Protein AF-A0AB38AVP4-F1 (afdb_monomer)

Solvent-accessible surface area (backbone atoms only — not comparable to full-atom values): 17051 Å² total; per-residue (Å²): 131,56,51,37,47,27,57,68,60,94,60,76,45,65,54,76,93,34,74,50,74,53,66,28,51,64,68,76,60,52,18,26,36,37,38,32,29,62,74,48,63,79,32,74,30,16,29,32,34,33,32,42,23,63,74,56,94,63,42,40,17,42,35,41,30,20,37,23,42,93,85,62,29,29,40,32,38,32,34,33,33,90,47,79,83,32,93,44,23,30,42,32,36,30,38,36,44,96,51,38,62,44,82,73,48,66,54,90,61,74,41,70,75,50,87,49,68,24,40,39,35,45,34,36,47,36,30,36,35,41,34,39,41,42,23,89,97,45,76,48,78,48,72,52,76,41,46,52,50,46,17,38,26,27,30,35,40,32,33,24,50,43,41,18,40,41,35,33,72,60,45,71,46,79,54,86,75,79,75,51,63,84,88,64,44,57,81,80,68,91,47,81,19,54,29,24,58,45,69,53,86,90,46,50,69,62,49,51,52,50,52,50,56,42,43,76,71,74,45,47,68,41,45,63,92,80,74,61,55,96,89,57,58,65,71,58,52,50,53,50,46,56,71,28,15,48,25,33,36,40,48,32,40,84,79,43,48,64,61,66,49,33,57,82,45,18,44,54,52,15,31,35,63,35,33,76,34,64,42,46,80,36,43,31,26,46,59,88,46,58,77,85,35,49,35,77,93,50,63,90,51,79,64,47,42,68,65,41,60,67,64,40,51,54,48,52,55,49,66,74,74,107

Radius of gyration: 22.23 Å; Cα contacts (8 Å, |Δi|>4): 760; chains: 1; bounding box: 53×40×62 Å

Structure (mmCIF, N/CA/C/O backbone):
data_AF-A0AB38AVP4-F1
#
_entry.id   AF-A0AB38AVP4-F1
#
loop_
_atom_site.group_PDB
_atom_site.id
_atom_site.type_symbol
_atom_site.label_atom_id
_atom_site.label_alt_id
_atom_site.label_comp_id
_atom_site.label_asym_id
_atom_site.label_entity_id
_atom_site.label_seq_id
_atom_site.pdbx_PDB_ins_code
_atom_site.Cartn_x
_atom_site.Cartn_y
_atom_site.Cartn_z
_atom_site.occupancy
_atom_site.B_iso_or_equiv
_atom_site.auth_seq_id
_atom_site.auth_comp_id
_atom_site.auth_asym_id
_atom_site.auth_atom_id
_atom_site.pdbx_PDB_model_num
ATOM 1 N N . MET A 1 1 ? 0.970 -14.925 -23.556 1.00 44.78 1 MET A N 1
ATOM 2 C CA . MET A 1 1 ? 1.894 -14.040 -22.819 1.00 44.78 1 MET A CA 1
ATOM 3 C C . MET A 1 1 ? 1.632 -12.639 -23.304 1.00 44.78 1 MET A C 1
ATOM 5 O O . MET A 1 1 ? 1.588 -12.444 -24.513 1.00 44.78 1 MET A O 1
ATOM 9 N N . SER A 1 2 ? 1.388 -11.713 -22.393 1.00 57.06 2 SER A N 1
ATOM 10 C CA . SER A 1 2 ? 1.069 -10.342 -22.756 1.00 57.06 2 SER A CA 1
ATOM 11 C C . SER A 1 2 ? 2.352 -9.515 -22.765 1.00 57.06 2 SER A C 1
ATOM 13 O O . SER A 1 2 ? 3.119 -9.574 -21.804 1.00 57.06 2 SER A O 1
ATOM 15 N N . ASN A 1 3 ? 2.610 -8.796 -23.857 1.00 61.03 3 ASN A N 1
ATOM 16 C CA . ASN A 1 3 ? 3.818 -7.991 -24.021 1.00 61.03 3 ASN A CA 1
ATOM 17 C C . ASN A 1 3 ? 3.460 -6.506 -23.990 1.00 61.03 3 ASN A C 1
ATOM 19 O O . ASN A 1 3 ? 2.472 -6.098 -24.595 1.00 61.03 3 ASN A O 1
ATOM 23 N N . TRP A 1 4 ? 4.292 -5.711 -23.326 1.00 64.50 4 TRP A N 1
ATOM 24 C CA . TRP A 1 4 ? 4.213 -4.254 -23.360 1.00 64.50 4 TRP A CA 1
ATOM 25 C C . TRP A 1 4 ? 5.242 -3.709 -24.345 1.00 64.50 4 TRP A C 1
ATOM 27 O O . TRP A 1 4 ? 6.396 -4.154 -24.365 1.00 64.50 4 TRP A O 1
ATOM 37 N N . HIS A 1 5 ? 4.839 -2.712 -25.131 1.00 62.53 5 HIS A N 1
ATOM 38 C CA . HIS A 1 5 ? 5.694 -2.115 -26.151 1.00 62.53 5 HIS A CA 1
ATOM 39 C C . HIS A 1 5 ? 5.582 -0.598 -26.160 1.00 62.53 5 HIS A C 1
ATOM 41 O O . HIS A 1 5 ? 4.480 -0.057 -26.262 1.00 62.53 5 HIS A O 1
ATOM 47 N N . VAL A 1 6 ? 6.739 0.067 -26.115 1.00 62.69 6 VAL A N 1
ATOM 48 C CA . VAL A 1 6 ? 6.878 1.513 -26.291 1.00 62.69 6 VAL A CA 1
ATOM 49 C C . VAL A 1 6 ? 8.162 1.816 -27.053 1.00 62.69 6 VAL A C 1
ATOM 51 O O . VAL A 1 6 ? 9.257 1.558 -26.554 1.00 62.69 6 VAL A O 1
ATOM 54 N N . SER A 1 7 ? 8.040 2.372 -28.257 1.00 55.97 7 SER A N 1
ATOM 55 C CA . SER A 1 7 ? 9.153 3.056 -28.927 1.00 55.97 7 SER A CA 1
ATOM 56 C C . SER A 1 7 ? 9.345 4.440 -28.295 1.00 55.97 7 SER A C 1
ATOM 58 O O . SER A 1 7 ? 8.513 4.866 -27.503 1.00 55.97 7 SER A O 1
ATOM 60 N N . ASN A 1 8 ? 10.428 5.159 -28.599 1.00 56.00 8 ASN A N 1
ATOM 61 C CA . ASN A 1 8 ? 10.780 6.468 -28.008 1.00 56.00 8 ASN A CA 1
ATOM 62 C C . ASN A 1 8 ? 9.687 7.573 -28.127 1.00 56.00 8 ASN A C 1
ATOM 64 O O . ASN A 1 8 ? 9.923 8.721 -27.756 1.00 56.00 8 ASN A O 1
ATOM 68 N N . SER A 1 9 ? 8.500 7.253 -28.650 1.00 52.50 9 SER A N 1
ATOM 69 C CA . SER A 1 9 ? 7.267 8.016 -28.508 1.00 52.50 9 SER A CA 1
ATOM 70 C C . SER A 1 9 ? 6.737 8.018 -27.066 1.00 52.50 9 SER A C 1
ATOM 72 O O . SER A 1 9 ? 6.986 7.135 -26.239 1.00 52.50 9 SER A O 1
ATOM 74 N N . SER A 1 10 ? 5.947 9.039 -26.758 1.00 57.72 10 SER A N 1
ATOM 75 C CA . SER A 1 10 ? 5.138 9.145 -25.538 1.00 57.72 10 SER A CA 1
ATOM 76 C C . SER A 1 10 ? 4.017 8.099 -25.449 1.00 57.72 10 SER A C 1
ATOM 78 O O . SER A 1 10 ? 3.381 7.980 -24.406 1.00 57.72 10 SER A O 1
ATOM 80 N N . GLU A 1 11 ? 3.755 7.359 -26.528 1.00 69.69 11 GLU A N 1
ATOM 81 C CA . GLU A 1 11 ? 2.610 6.457 -26.649 1.00 69.69 11 GLU A CA 1
ATOM 82 C C . GLU A 1 11 ? 2.909 5.053 -26.115 1.00 69.69 11 GLU A C 1
ATOM 84 O O . GLU A 1 11 ? 3.861 4.391 -26.536 1.00 69.69 11 GLU A O 1
ATOM 89 N N . TRP A 1 12 ? 2.065 4.604 -25.186 1.00 79.38 12 TRP A N 1
ATOM 90 C CA . TRP A 1 12 ? 2.132 3.279 -24.585 1.00 79.38 12 TRP A CA 1
ATOM 91 C C . TRP A 1 12 ? 1.201 2.296 -25.289 1.00 79.38 12 TRP A C 1
ATOM 93 O O . TRP A 1 12 ? 0.026 2.599 -25.477 1.00 79.38 12 TRP A O 1
ATOM 103 N N . THR A 1 13 ? 1.694 1.096 -25.608 1.00 74.25 13 THR A N 1
ATOM 104 C CA . THR A 1 13 ? 0.831 -0.009 -26.055 1.00 74.25 13 THR A CA 1
ATOM 105 C C . THR A 1 13 ? 0.520 -0.917 -24.862 1.00 74.25 13 THR A C 1
ATOM 107 O O . THR A 1 13 ? 1.457 -1.517 -24.319 1.00 74.25 13 THR A O 1
ATOM 110 N N . PRO A 1 14 ? -0.749 -1.011 -24.421 1.00 63.09 14 PRO A N 1
ATOM 111 C CA . PRO A 1 14 ? -1.107 -1.763 -23.228 1.00 63.09 14 PRO A CA 1
ATOM 112 C C . PRO A 1 14 ? -1.110 -3.271 -23.432 1.00 63.09 14 PRO A C 1
ATOM 114 O O . PRO A 1 14 ? -1.323 -3.788 -24.527 1.00 63.09 14 PRO A O 1
ATOM 117 N N . VAL A 1 15 ? -0.995 -3.960 -22.303 1.00 61.16 15 VAL A N 1
ATOM 118 C CA . VAL A 1 15 ? -1.543 -5.299 -22.110 1.00 61.16 15 VAL A CA 1
ATOM 119 C C . VAL A 1 15 ? -2.961 -5.139 -21.554 1.00 61.16 15 VAL A C 1
ATOM 121 O O . VAL A 1 15 ? -3.116 -4.566 -20.485 1.00 61.16 15 VAL A O 1
ATOM 124 N N . GLY A 1 16 ? -3.981 -5.631 -22.265 1.00 61.59 16 GLY A N 1
ATOM 125 C CA . GLY A 1 16 ? -5.383 -5.593 -21.817 1.00 61.59 16 GLY A CA 1
ATOM 126 C C . GLY A 1 16 ? -6.197 -4.394 -22.324 1.00 61.59 16 GLY A C 1
ATOM 127 O O . GLY A 1 16 ? -5.735 -3.609 -23.149 1.00 61.59 16 GLY A O 1
ATOM 128 N N . ASP A 1 17 ? -7.432 -4.270 -21.827 1.00 62.34 17 ASP A N 1
ATOM 129 C CA . ASP A 1 17 ? -8.449 -3.358 -22.382 1.00 62.34 17 ASP A CA 1
ATOM 130 C C . ASP A 1 17 ? -8.492 -1.978 -21.698 1.00 62.34 17 ASP A C 1
ATOM 132 O O . ASP A 1 17 ? -9.249 -1.098 -22.117 1.00 62.34 17 ASP A O 1
ATOM 136 N N . ARG A 1 18 ? -7.739 -1.773 -20.604 1.00 70.88 18 ARG A N 1
ATOM 137 C CA . ARG A 1 18 ? -7.792 -0.541 -19.796 1.00 70.88 18 ARG A CA 1
ATOM 138 C C . ARG A 1 18 ? -6.404 -0.056 -19.403 1.00 70.88 18 ARG A C 1
ATOM 140 O O . ARG A 1 18 ? -5.798 -0.580 -18.475 1.00 70.88 18 ARG A O 1
ATOM 147 N N . LEU A 1 19 ? -5.958 1.009 -20.061 1.00 79.25 19 LEU A N 1
ATOM 148 C CA . LEU A 1 19 ? -4.674 1.644 -19.805 1.00 79.25 19 LEU A CA 1
ATOM 149 C C . LEU A 1 19 ? -4.845 3.023 -19.178 1.00 79.25 19 LEU A C 1
ATOM 151 O O . LEU A 1 19 ? -5.595 3.848 -19.697 1.00 79.25 19 LEU A O 1
ATOM 155 N N . LEU A 1 20 ? -4.083 3.299 -18.122 1.00 77.25 20 LEU A N 1
ATOM 156 C CA . LEU A 1 20 ? -3.811 4.665 -17.687 1.00 77.25 20 LEU A CA 1
ATOM 157 C C . LEU A 1 20 ? -2.353 5.010 -17.968 1.00 77.25 20 LEU A C 1
ATOM 159 O O . LEU A 1 20 ? -1.466 4.297 -17.510 1.00 77.25 20 LEU A O 1
ATOM 163 N N . THR A 1 21 ? -2.114 6.127 -18.652 1.00 81.75 21 THR A N 1
ATOM 164 C CA . THR A 1 21 ? -0.776 6.685 -18.884 1.00 81.75 21 THR A CA 1
ATOM 165 C C . THR A 1 21 ? -0.618 8.024 -18.180 1.00 81.75 21 THR A C 1
ATOM 167 O O . THR A 1 21 ? -1.561 8.814 -18.144 1.00 81.75 21 THR A O 1
ATOM 170 N N . GLY A 1 22 ? 0.580 8.322 -17.687 1.00 76.19 22 GLY A N 1
ATOM 171 C CA . GLY A 1 22 ? 0.883 9.620 -17.092 1.00 76.19 22 GLY A CA 1
ATOM 172 C C . GLY A 1 22 ? 2.356 9.998 -17.185 1.00 76.19 22 GLY A C 1
ATOM 173 O O . GLY A 1 22 ? 3.201 9.198 -17.594 1.00 76.19 22 GLY A O 1
ATOM 174 N N . HIS A 1 23 ? 2.652 11.238 -16.792 1.00 79.81 23 HIS A N 1
ATOM 175 C CA . HIS A 1 23 ? 3.993 11.824 -16.781 1.00 79.81 23 HIS A CA 1
ATOM 176 C C . HIS A 1 23 ? 4.283 12.470 -15.420 1.00 79.81 23 HIS A C 1
ATOM 178 O O . HIS A 1 23 ? 3.364 12.947 -14.754 1.00 79.81 23 HIS A O 1
ATOM 184 N N . GLY A 1 24 ? 5.550 12.500 -15.005 1.00 69.75 24 GLY A N 1
ATOM 185 C CA . GLY A 1 24 ? 5.972 13.154 -13.765 1.00 69.75 24 GLY A CA 1
ATOM 186 C C . GLY A 1 24 ? 7.489 13.207 -13.594 1.00 69.75 24 GLY A C 1
ATOM 187 O O . GLY A 1 24 ? 8.216 12.480 -14.260 1.00 69.75 24 GLY A O 1
ATOM 188 N N . GLY A 1 25 ? 7.986 14.066 -12.701 1.00 59.75 25 GLY A N 1
ATOM 189 C CA . GLY A 1 25 ? 9.421 14.138 -12.378 1.00 59.75 25 GLY A CA 1
ATOM 190 C C . GLY A 1 25 ? 10.323 14.647 -13.514 1.00 59.75 25 GLY A C 1
ATOM 191 O O . GLY A 1 25 ? 11.260 13.959 -13.905 1.00 59.75 25 GLY A O 1
ATOM 192 N N . GLY A 1 26 ? 10.049 15.842 -14.049 1.00 61.66 26 GLY A N 1
ATOM 193 C CA . GLY A 1 26 ? 10.874 16.505 -15.071 1.00 61.66 26 GLY A CA 1
ATOM 194 C C . GLY A 1 26 ? 10.041 17.218 -16.141 1.00 61.66 26 GLY A C 1
ATOM 195 O O . GLY A 1 26 ? 8.814 17.195 -16.088 1.00 61.66 26 GLY A O 1
ATOM 196 N N . MET A 1 27 ? 10.701 17.842 -17.124 1.00 56.09 27 MET A N 1
ATOM 197 C CA . MET A 1 27 ? 10.054 18.506 -18.268 1.00 56.09 27 MET A CA 1
ATOM 198 C C . MET A 1 27 ? 10.442 17.829 -19.589 1.00 56.09 27 MET A C 1
ATOM 200 O O . MET A 1 27 ? 11.607 17.491 -19.813 1.00 56.09 27 MET A O 1
ATOM 204 N N . GLY A 1 28 ? 9.466 17.669 -20.487 1.00 61.44 28 GLY A N 1
ATOM 205 C CA . GLY A 1 28 ? 9.679 17.132 -21.833 1.00 61.44 28 GLY A CA 1
ATOM 206 C C . GLY A 1 28 ? 10.235 15.695 -21.832 1.00 61.44 28 GLY A C 1
ATOM 207 O O . GLY A 1 28 ? 9.750 14.866 -21.063 1.00 61.44 28 GLY A O 1
ATOM 208 N N . PRO A 1 29 ? 11.245 15.368 -22.662 1.00 53.88 29 PRO A N 1
ATOM 209 C CA . PRO A 1 29 ? 11.766 14.001 -22.806 1.00 53.88 29 PRO A CA 1
ATOM 210 C C . PRO A 1 29 ? 12.495 13.480 -21.557 1.00 53.88 29 PRO A C 1
ATOM 212 O O . PRO A 1 29 ? 12.788 12.290 -21.466 1.00 53.88 29 PRO A O 1
ATOM 215 N N . TYR A 1 30 ? 12.783 14.355 -20.592 1.00 62.06 30 TYR A N 1
ATOM 216 C CA . TYR A 1 30 ? 13.432 14.001 -19.332 1.00 62.06 30 TYR A CA 1
ATOM 217 C C . TYR A 1 30 ? 12.436 13.675 -18.216 1.00 62.06 30 TYR A C 1
ATOM 219 O O . TYR A 1 30 ? 12.858 13.227 -17.154 1.00 62.06 30 TYR A O 1
ATOM 227 N N . ALA A 1 31 ? 11.134 13.880 -18.441 1.00 72.00 31 ALA A N 1
ATOM 228 C CA . ALA A 1 31 ? 10.111 13.452 -17.500 1.00 72.00 31 ALA A CA 1
ATOM 229 C C . ALA A 1 31 ? 10.035 11.921 -17.456 1.00 72.00 31 ALA A C 1
ATOM 231 O O . ALA A 1 31 ? 10.140 11.241 -18.483 1.00 72.00 31 ALA A O 1
ATOM 232 N N . ALA A 1 32 ? 9.799 11.370 -16.270 1.00 84.25 32 ALA A N 1
ATOM 233 C CA . ALA A 1 32 ? 9.358 9.995 -16.167 1.00 84.25 32 ALA A CA 1
ATOM 234 C C . ALA A 1 32 ? 7.955 9.864 -16.771 1.00 84.25 32 ALA A C 1
ATOM 236 O O . ALA A 1 32 ? 7.128 10.777 -16.705 1.00 84.25 32 ALA A O 1
ATOM 237 N N . SER A 1 33 ? 7.674 8.708 -17.354 1.00 86.88 33 SER A N 1
ATOM 238 C CA . SER A 1 33 ? 6.325 8.356 -17.785 1.00 86.88 33 SER A CA 1
ATOM 239 C C . SER A 1 33 ? 6.005 6.949 -17.341 1.00 86.88 33 SER A C 1
ATOM 241 O O . SER A 1 33 ? 6.901 6.112 -17.233 1.00 86.88 33 SER A O 1
ATOM 243 N N . TYR A 1 34 ? 4.736 6.696 -17.077 1.00 87.62 34 TYR A N 1
ATOM 244 C CA . TYR A 1 34 ? 4.271 5.396 -16.635 1.00 87.62 34 TYR A CA 1
ATOM 245 C C . TYR A 1 34 ? 3.019 4.992 -17.388 1.00 87.62 34 TYR A C 1
ATOM 247 O O . TYR A 1 34 ? 2.278 5.838 -17.896 1.00 87.62 34 TYR A O 1
ATOM 255 N N . ALA A 1 35 ? 2.775 3.691 -17.400 1.00 87.81 35 ALA A N 1
ATOM 256 C CA . ALA A 1 35 ? 1.516 3.130 -17.828 1.00 87.81 35 ALA A CA 1
ATOM 257 C C . ALA A 1 35 ? 1.123 1.972 -16.922 1.00 87.81 35 ALA A C 1
ATOM 259 O O . ALA A 1 35 ? 1.976 1.175 -16.544 1.00 87.81 35 ALA A O 1
ATOM 260 N N . VAL A 1 36 ? -0.156 1.905 -16.564 1.00 87.06 36 VAL A N 1
ATOM 261 C CA . VAL A 1 36 ? -0.711 0.931 -15.619 1.00 87.06 36 VAL A CA 1
ATOM 262 C C . VAL A 1 36 ? -1.914 0.248 -16.250 1.00 87.06 36 VAL A C 1
ATOM 264 O O . VAL A 1 36 ? -2.803 0.926 -16.772 1.00 87.06 36 VAL A O 1
ATOM 267 N N . ASP A 1 37 ? -1.940 -1.083 -16.188 1.00 84.44 37 ASP A N 1
ATOM 268 C CA . ASP A 1 37 ? -3.114 -1.872 -16.555 1.00 84.44 37 ASP A CA 1
ATOM 269 C C . ASP A 1 37 ? -4.125 -1.851 -15.398 1.00 84.44 37 ASP A C 1
ATOM 271 O O . ASP A 1 37 ? -3.814 -2.190 -14.253 1.00 84.44 37 ASP A O 1
ATOM 275 N N . LEU A 1 38 ? -5.343 -1.400 -15.701 1.00 77.06 38 LEU A N 1
ATOM 276 C CA . LEU A 1 38 ? -6.451 -1.291 -14.751 1.00 77.06 38 LEU A CA 1
ATOM 277 C C . LEU A 1 38 ? -7.453 -2.451 -14.858 1.00 77.06 38 LEU A C 1
ATOM 279 O O . LEU A 1 38 ? -8.482 -2.428 -14.181 1.00 77.06 38 LEU A O 1
ATOM 283 N N . ALA A 1 39 ? -7.218 -3.431 -15.733 1.00 70.00 39 ALA A N 1
ATOM 284 C CA . ALA A 1 39 ? -8.097 -4.586 -15.886 1.00 70.00 39 ALA A CA 1
ATOM 285 C C . ALA A 1 39 ? -7.970 -5.571 -14.713 1.00 70.00 39 ALA A C 1
ATOM 287 O O . ALA A 1 39 ? -8.945 -6.236 -14.348 1.00 70.00 39 ALA A O 1
ATOM 288 N N . ALA A 1 40 ? -6.784 -5.667 -14.110 1.00 70.44 40 ALA A N 1
ATOM 289 C CA . ALA A 1 40 ? -6.537 -6.573 -13.002 1.00 70.44 40 ALA A CA 1
ATOM 290 C C . ALA A 1 40 ? -7.130 -6.044 -11.679 1.00 70.44 40 ALA A C 1
ATOM 292 O O . ALA A 1 40 ? -7.252 -4.846 -11.429 1.00 70.44 40 ALA A O 1
ATOM 293 N N . ARG A 1 41 ? -7.600 -6.975 -10.839 1.00 68.88 41 ARG A N 1
ATOM 294 C CA . ARG A 1 41 ? -8.257 -6.646 -9.565 1.00 68.88 41 ARG A CA 1
ATOM 295 C C . ARG A 1 41 ? -7.211 -6.283 -8.513 1.00 68.88 41 ARG A C 1
ATOM 297 O O . ARG A 1 41 ? -6.180 -6.949 -8.465 1.00 68.88 41 ARG A O 1
ATOM 304 N N . PRO A 1 42 ? -7.489 -5.324 -7.611 1.00 68.94 42 PRO A N 1
ATOM 305 C CA . PRO A 1 42 ? -6.556 -4.967 -6.553 1.00 68.94 42 PRO A CA 1
ATOM 306 C C . PRO A 1 42 ? -6.195 -6.183 -5.696 1.00 68.94 42 PRO A C 1
ATOM 308 O O . PRO A 1 42 ? -7.058 -6.952 -5.265 1.00 68.94 42 PRO A O 1
ATOM 311 N N . MET A 1 43 ? -4.899 -6.324 -5.441 1.00 73.81 43 MET A N 1
ATOM 312 C CA . MET A 1 43 ? -4.298 -7.423 -4.698 1.00 73.81 43 MET A CA 1
ATOM 313 C C . MET A 1 43 ? -3.432 -6.831 -3.595 1.00 73.81 43 MET A C 1
ATOM 315 O O . MET A 1 43 ? -2.605 -5.980 -3.883 1.00 73.81 43 MET A O 1
ATOM 319 N N . LEU A 1 44 ? -3.650 -7.243 -2.347 1.00 64.00 44 LEU A N 1
ATOM 320 C CA . LEU A 1 44 ? -3.009 -6.628 -1.178 1.00 64.00 44 LEU A CA 1
ATOM 321 C C . LEU A 1 44 ? -1.557 -7.019 -0.979 1.00 64.00 44 LEU A C 1
ATOM 323 O O . LEU A 1 44 ? -0.769 -6.213 -0.525 1.00 64.00 44 LEU A O 1
ATOM 327 N N . ASN A 1 45 ? -1.251 -8.283 -1.232 1.00 76.06 45 ASN A N 1
ATOM 328 C CA . ASN A 1 45 ? 0.064 -8.863 -1.055 1.00 76.06 45 ASN A CA 1
ATOM 329 C C . ASN A 1 45 ? 0.346 -9.652 -2.314 1.00 76.06 45 ASN A C 1
ATOM 331 O O . ASN A 1 45 ? -0.460 -10.503 -2.712 1.00 76.06 45 ASN A O 1
ATOM 335 N N . GLY A 1 46 ? 1.469 -9.360 -2.936 1.00 83.94 46 GLY A N 1
ATOM 336 C CA . GLY A 1 46 ? 1.828 -10.004 -4.170 1.00 83.94 46 GLY A CA 1
ATOM 337 C C . GLY A 1 46 ? 3.025 -9.397 -4.833 1.00 83.94 46 GLY A C 1
ATOM 338 O O . GLY A 1 46 ? 3.592 -8.404 -4.380 1.00 83.94 46 GLY A O 1
ATOM 339 N N . SER A 1 47 ? 3.386 -10.030 -5.926 1.00 89.69 47 SER A N 1
ATOM 340 C CA . SER A 1 47 ? 4.477 -9.617 -6.770 1.00 89.69 47 SER A CA 1
ATOM 341 C C . SER A 1 47 ? 3.939 -9.252 -8.138 1.00 89.69 47 SER A C 1
ATOM 343 O O . SER A 1 47 ? 2.971 -9.829 -8.639 1.00 89.69 47 SER A O 1
ATOM 345 N N . VAL A 1 48 ? 4.580 -8.259 -8.733 1.00 92.12 48 VAL A N 1
ATOM 346 C CA . VAL A 1 48 ? 4.568 -8.061 -10.171 1.00 92.12 48 VAL A CA 1
ATOM 347 C C . VAL A 1 48 ? 5.977 -8.312 -10.675 1.00 92.12 48 VAL A C 1
ATOM 349 O O . VAL A 1 48 ? 6.951 -7.854 -10.074 1.00 92.12 48 VAL A O 1
ATOM 352 N N . SER A 1 49 ? 6.094 -9.047 -11.772 1.00 94.25 49 SER A N 1
ATOM 353 C CA . SER A 1 49 ? 7.372 -9.281 -12.425 1.00 94.25 49 SER A CA 1
ATOM 354 C C . SER A 1 49 ? 7.256 -9.167 -13.936 1.00 94.25 49 SER A C 1
ATOM 356 O O . SER A 1 49 ? 6.201 -9.401 -14.534 1.00 94.25 49 SER A O 1
ATOM 358 N N . ALA A 1 50 ? 8.355 -8.747 -14.553 1.00 95.31 50 ALA A N 1
ATOM 359 C CA . ALA A 1 50 ? 8.470 -8.652 -15.995 1.00 95.31 50 ALA A CA 1
ATOM 360 C C . ALA A 1 50 ? 9.932 -8.745 -16.424 1.00 95.31 50 ALA A C 1
ATOM 362 O O . ALA A 1 50 ? 10.839 -8.261 -15.746 1.00 95.31 50 ALA A O 1
ATOM 363 N N . ASP A 1 51 ? 10.144 -9.293 -17.611 1.00 95.94 51 ASP A N 1
ATOM 364 C CA . ASP 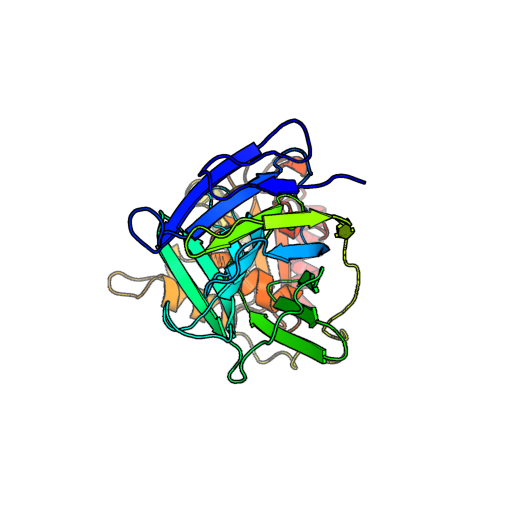A 1 51 ? 11.421 -9.205 -18.300 1.00 95.94 51 ASP A CA 1
ATOM 365 C C . ASP A 1 51 ? 11.442 -7.902 -19.099 1.00 95.94 51 ASP A C 1
ATOM 367 O O . ASP A 1 51 ? 10.697 -7.769 -20.071 1.00 95.94 51 ASP A O 1
ATOM 371 N N . ILE A 1 52 ? 12.299 -6.954 -18.720 1.00 94.88 52 ILE A N 1
ATOM 372 C CA . ILE A 1 52 ? 12.368 -5.608 -19.299 1.00 94.88 52 ILE A CA 1
ATOM 373 C C . ILE A 1 52 ? 13.654 -5.444 -20.112 1.00 94.88 52 ILE A C 1
ATOM 375 O O . ILE A 1 52 ? 14.757 -5.748 -19.651 1.00 94.88 52 ILE A O 1
ATOM 379 N N . ARG A 1 53 ? 13.516 -4.915 -21.328 1.00 92.75 53 ARG A N 1
ATOM 380 C CA . ARG A 1 53 ? 14.618 -4.533 -22.211 1.00 92.75 53 ARG A CA 1
ATOM 381 C C . ARG A 1 53 ? 14.503 -3.064 -22.601 1.00 92.75 53 ARG A C 1
ATOM 383 O O . ARG A 1 53 ? 13.488 -2.644 -23.154 1.00 92.75 53 ARG A O 1
ATOM 390 N N . LEU A 1 54 ? 15.582 -2.318 -22.380 1.00 89.56 54 LEU A N 1
ATOM 391 C CA . LEU A 1 54 ? 15.757 -0.964 -22.901 1.00 89.56 54 LEU A CA 1
ATOM 392 C C . LEU A 1 54 ? 16.217 -1.043 -24.363 1.00 89.56 54 LEU A C 1
ATOM 394 O O . LEU A 1 54 ? 17.132 -1.802 -24.692 1.00 89.56 54 LEU A O 1
ATOM 398 N N . THR A 1 55 ? 15.573 -0.297 -25.260 1.00 84.50 55 THR A N 1
ATOM 399 C CA . THR A 1 55 ? 15.921 -0.295 -26.694 1.00 84.50 55 THR A CA 1
ATOM 400 C C . THR A 1 55 ? 16.954 0.767 -27.053 1.00 84.50 55 THR A C 1
ATOM 402 O O . THR A 1 55 ? 17.568 0.695 -28.118 1.00 84.50 55 THR A O 1
ATOM 405 N N . GLU A 1 56 ? 17.155 1.753 -26.183 1.00 74.12 56 GLU A N 1
ATOM 406 C CA . GLU A 1 56 ? 18.111 2.835 -26.386 1.00 74.12 56 GLU A CA 1
ATOM 407 C C . GLU A 1 56 ? 19.497 2.508 -25.828 1.00 74.12 56 GLU A C 1
ATOM 409 O O . GLU A 1 56 ? 19.647 1.760 -24.867 1.00 74.12 56 GLU A O 1
ATOM 414 N N . ARG A 1 57 ? 20.531 3.107 -26.434 1.00 63.81 57 ARG A N 1
ATOM 415 C CA . ARG A 1 57 ? 21.931 3.004 -25.979 1.00 63.81 57 ARG A CA 1
ATOM 416 C C . ARG A 1 57 ? 22.365 4.159 -25.068 1.00 63.81 57 ARG A C 1
ATOM 418 O O . ARG A 1 57 ? 23.540 4.244 -24.733 1.00 63.81 57 ARG A O 1
ATOM 425 N N . ARG A 1 58 ? 21.452 5.078 -24.748 1.00 68.12 58 ARG A N 1
ATOM 426 C CA . ARG A 1 58 ? 21.703 6.230 -23.872 1.00 68.12 58 ARG A CA 1
ATOM 427 C C . ARG A 1 58 ? 21.375 5.873 -22.425 1.00 68.12 58 ARG A C 1
ATOM 429 O O . ARG A 1 58 ? 20.623 4.928 -22.182 1.00 68.12 58 ARG A O 1
ATOM 436 N N . SER A 1 59 ? 21.904 6.668 -21.500 1.00 73.56 59 SER A N 1
ATOM 437 C CA . SER A 1 59 ? 21.628 6.643 -20.062 1.00 73.56 59 SER A CA 1
ATOM 438 C C . SER A 1 59 ? 20.130 6.823 -19.803 1.00 73.56 59 SER A C 1
ATOM 440 O O . SER A 1 59 ? 19.612 7.930 -19.685 1.00 73.56 59 SER A O 1
ATOM 442 N N . THR A 1 60 ? 19.411 5.709 -19.783 1.00 86.75 60 THR A N 1
ATOM 443 C CA . THR A 1 60 ? 17.953 5.642 -19.686 1.00 86.75 60 THR A CA 1
ATOM 444 C C . THR A 1 60 ? 17.565 4.677 -18.576 1.00 86.75 60 THR A C 1
ATOM 446 O O . THR A 1 60 ? 18.395 3.918 -18.073 1.00 86.75 60 THR A O 1
ATOM 449 N N . GLY A 1 61 ? 16.310 4.741 -18.142 1.00 90.38 61 GLY A N 1
ATOM 450 C CA . GLY A 1 61 ? 15.827 3.957 -17.013 1.00 90.38 61 GLY A CA 1
ATOM 451 C C . GLY A 1 61 ? 14.455 3.356 -17.264 1.00 90.38 61 GLY A C 1
ATOM 452 O O . GLY A 1 61 ? 13.656 3.917 -18.015 1.00 90.38 61 GLY A O 1
ATOM 453 N N . ALA A 1 62 ? 14.172 2.232 -16.613 1.00 93.62 62 ALA A N 1
ATOM 454 C CA . ALA A 1 62 ? 12.847 1.631 -16.595 1.00 93.62 62 ALA A CA 1
ATOM 455 C C . ALA A 1 62 ? 12.629 0.792 -15.336 1.00 93.62 62 ALA A C 1
ATOM 457 O O . ALA A 1 62 ? 13.558 0.494 -14.584 1.00 93.62 62 ALA A O 1
ATOM 458 N N . GLY A 1 63 ? 11.380 0.409 -15.110 1.00 95.31 63 GLY A N 1
ATOM 459 C CA . GLY A 1 63 ? 11.012 -0.438 -13.994 1.00 95.31 63 GLY A CA 1
ATOM 460 C C . GLY A 1 63 ? 9.536 -0.775 -13.962 1.00 95.31 63 GLY A C 1
ATOM 461 O O . GLY A 1 63 ? 8.805 -0.583 -14.935 1.00 95.31 63 GLY A O 1
ATOM 462 N N . LEU A 1 64 ? 9.117 -1.251 -12.798 1.00 95.06 64 LEU A N 1
ATOM 463 C CA . LEU A 1 64 ? 7.754 -1.637 -12.477 1.00 95.06 64 LEU A CA 1
ATOM 464 C C . LEU A 1 64 ? 7.096 -0.550 -11.628 1.00 95.06 64 LEU A C 1
ATOM 466 O O . LEU A 1 64 ? 7.751 0.110 -10.819 1.00 95.06 64 LEU A O 1
ATOM 470 N N . VAL A 1 65 ? 5.789 -0.388 -11.787 1.00 92.62 65 VAL A N 1
ATOM 471 C CA . VAL A 1 65 ? 4.983 0.548 -10.999 1.00 92.62 65 VAL A CA 1
ATOM 472 C C . VAL A 1 65 ? 3.670 -0.106 -10.582 1.00 92.62 65 VAL A C 1
ATOM 474 O O . VAL A 1 65 ? 3.111 -0.899 -11.332 1.00 92.62 65 VAL A O 1
ATOM 477 N N . CYS A 1 66 ? 3.182 0.215 -9.386 1.00 90.56 66 CYS A N 1
ATOM 478 C CA . CYS A 1 66 ? 1.908 -0.244 -8.835 1.00 90.56 66 CYS A CA 1
ATOM 479 C C . CYS A 1 66 ? 1.109 0.943 -8.297 1.00 90.56 66 CYS A C 1
ATOM 481 O O . CYS A 1 66 ? 1.667 1.816 -7.630 1.00 90.56 66 CYS A O 1
ATOM 483 N N . ARG A 1 67 ? -0.206 0.965 -8.518 1.00 87.38 67 ARG A N 1
ATOM 484 C CA . ARG A 1 67 ? -1.093 1.936 -7.862 1.00 87.38 67 ARG A CA 1
ATOM 485 C C . ARG A 1 67 ? -1.197 1.622 -6.372 1.00 87.38 67 ARG A C 1
ATOM 487 O O . ARG A 1 67 ? -1.390 0.465 -6.013 1.00 87.38 67 ARG A O 1
ATOM 494 N N . ALA A 1 68 ? -1.124 2.639 -5.523 1.00 79.81 68 ALA A N 1
ATOM 495 C CA . ALA A 1 68 ? -1.147 2.484 -4.071 1.00 79.81 68 ALA A CA 1
ATOM 496 C C . ALA A 1 68 ? -2.391 3.035 -3.378 1.00 79.81 68 ALA A C 1
ATOM 498 O O . ALA A 1 68 ? -2.712 2.591 -2.284 1.00 79.81 68 ALA A O 1
ATOM 499 N N . ASP A 1 69 ? -3.128 3.954 -3.997 1.00 72.88 69 ASP A N 1
ATOM 500 C CA . ASP A 1 69 ? -4.367 4.459 -3.410 1.00 72.88 69 ASP A CA 1
ATOM 501 C C . ASP A 1 69 ? -5.364 4.967 -4.460 1.00 72.88 69 ASP A C 1
ATOM 503 O O . ASP A 1 69 ? -5.112 4.977 -5.672 1.00 72.88 69 ASP A O 1
ATOM 507 N N . LEU A 1 70 ? -6.543 5.376 -3.986 1.00 68.62 70 LEU A N 1
ATOM 508 C CA . LEU A 1 70 ? -7.584 5.960 -4.828 1.00 68.62 70 LEU A CA 1
ATOM 509 C C . LEU A 1 70 ? -7.212 7.353 -5.356 1.00 68.62 70 LEU A C 1
ATOM 511 O O . LEU A 1 70 ? -7.707 7.723 -6.418 1.00 68.62 70 LEU A O 1
ATOM 515 N N . ALA A 1 71 ? -6.293 8.059 -4.691 1.00 72.69 71 ALA A N 1
ATOM 516 C CA . ALA A 1 71 ? -5.774 9.368 -5.088 1.00 72.69 71 ALA A CA 1
ATOM 517 C C . ALA A 1 71 ? -4.716 9.298 -6.208 1.00 72.69 71 ALA A C 1
ATOM 519 O O . ALA A 1 71 ? -4.089 10.304 -6.527 1.00 72.69 71 ALA A O 1
ATOM 520 N N . TRP A 1 72 ? -4.542 8.126 -6.830 1.00 77.50 72 TRP A N 1
ATOM 521 C CA . TRP A 1 72 ? -3.571 7.899 -7.902 1.00 77.50 72 TRP A CA 1
ATOM 522 C C . TRP A 1 72 ? -2.123 8.133 -7.459 1.00 77.50 72 TRP A C 1
ATOM 524 O O . TRP A 1 72 ? -1.279 8.547 -8.251 1.00 77.50 72 TRP A O 1
ATOM 534 N N . THR A 1 73 ? -1.815 7.810 -6.203 1.00 84.56 73 THR A N 1
ATOM 535 C CA . THR A 1 73 ? -0.434 7.584 -5.788 1.00 84.56 73 THR A CA 1
ATOM 536 C C . THR A 1 73 ? 0.060 6.275 -6.394 1.00 84.56 73 THR A C 1
ATOM 538 O O . THR A 1 73 ? -0.647 5.260 -6.372 1.00 84.56 73 THR A O 1
ATOM 541 N N . PHE A 1 74 ? 1.290 6.270 -6.899 1.00 89.06 74 PHE A N 1
ATOM 542 C CA . PHE A 1 74 ? 1.946 5.069 -7.400 1.00 89.06 74 PHE A CA 1
ATOM 543 C C . PHE A 1 74 ? 3.273 4.829 -6.701 1.00 89.06 74 PHE A C 1
ATOM 545 O O . PHE A 1 74 ? 4.016 5.754 -6.393 1.00 89.06 74 PHE A O 1
ATOM 552 N N . VAL A 1 75 ? 3.593 3.562 -6.503 1.00 91.25 75 VAL A N 1
ATOM 553 C CA . VAL A 1 75 ? 4.883 3.095 -6.012 1.00 91.25 75 VAL A CA 1
ATOM 554 C C . VAL A 1 75 ? 5.631 2.486 -7.183 1.00 91.25 75 VAL A C 1
ATOM 556 O O . VAL A 1 75 ? 5.086 1.638 -7.885 1.00 91.25 75 VAL A O 1
ATOM 559 N N . ALA A 1 76 ? 6.877 2.893 -7.378 1.00 94.06 76 ALA A N 1
ATOM 560 C CA . ALA A 1 76 ? 7.728 2.401 -8.446 1.00 94.06 76 ALA A CA 1
ATOM 561 C C . ALA A 1 76 ? 9.004 1.764 -7.896 1.00 94.06 76 ALA A C 1
ATOM 563 O O . ALA A 1 76 ? 9.631 2.308 -6.986 1.00 94.06 76 ALA A O 1
ATOM 564 N N . PHE A 1 77 ? 9.409 0.654 -8.508 1.00 96.31 77 PHE A N 1
ATOM 565 C CA . PHE A 1 77 ? 10.743 0.078 -8.388 1.00 96.31 77 PHE A CA 1
ATOM 566 C C . PHE A 1 77 ? 11.400 0.094 -9.762 1.00 96.31 77 PHE A C 1
ATOM 568 O O . PHE A 1 77 ? 10.898 -0.520 -10.704 1.00 96.31 77 PHE A O 1
ATOM 575 N N . TYR A 1 78 ? 12.492 0.835 -9.896 1.00 95.50 78 TYR A N 1
ATOM 576 C CA . TYR A 1 78 ? 13.059 1.150 -11.200 1.00 95.50 78 TYR A CA 1
ATOM 577 C C . TYR A 1 78 ? 14.563 1.325 -11.143 1.00 95.50 78 TYR A C 1
ATOM 579 O O . TYR A 1 78 ? 15.138 1.576 -10.087 1.00 95.50 78 TYR A O 1
ATOM 587 N N . THR A 1 79 ? 15.196 1.251 -12.307 1.00 94.06 79 THR A N 1
ATOM 588 C CA . THR A 1 79 ? 16.541 1.776 -12.497 1.00 94.06 79 THR A CA 1
ATOM 589 C C . THR A 1 79 ? 16.491 3.092 -13.248 1.00 94.06 79 THR A C 1
ATOM 591 O O . THR A 1 79 ? 15.676 3.280 -14.149 1.00 94.06 79 THR A O 1
ATOM 594 N N . ALA A 1 80 ? 17.369 4.015 -12.879 1.00 91.25 80 ALA A N 1
ATOM 595 C CA . ALA A 1 80 ? 17.642 5.215 -13.660 1.00 91.25 80 ALA A CA 1
ATOM 596 C C . ALA A 1 80 ? 19.098 5.643 -13.429 1.00 91.25 80 ALA A C 1
ATOM 598 O O . ALA A 1 80 ? 19.634 5.370 -12.347 1.00 91.25 80 ALA A O 1
ATOM 599 N N . PRO A 1 81 ? 19.764 6.289 -14.393 1.00 88.56 81 PRO A N 1
ATOM 600 C CA . PRO A 1 81 ? 21.062 6.909 -14.137 1.00 88.56 81 PRO A CA 1
ATOM 601 C C . PRO A 1 81 ? 20.945 8.012 -13.069 1.00 88.56 81 PRO A C 1
ATOM 603 O O . PRO A 1 81 ? 19.841 8.471 -12.769 1.00 88.56 81 PRO A O 1
ATOM 606 N N . GLN A 1 82 ? 22.055 8.386 -12.430 1.00 82.25 82 GLN A N 1
ATOM 607 C CA . GLN A 1 82 ? 22.062 9.496 -11.471 1.00 82.25 82 GLN A CA 1
ATOM 608 C C . GLN A 1 82 ? 22.147 10.836 -12.208 1.00 82.25 82 GLN A C 1
ATOM 610 O O . GLN A 1 82 ? 21.435 11.776 -11.859 1.00 82.25 82 GLN A O 1
ATOM 615 N N . GLU A 1 83 ? 22.916 10.868 -13.291 1.00 76.44 83 GLU A N 1
ATOM 616 C CA . GLU A 1 83 ? 22.980 11.951 -14.261 1.00 76.44 83 GLU A CA 1
ATOM 617 C C . GLU A 1 83 ? 22.759 11.424 -15.682 1.00 76.44 83 GLU A C 1
ATOM 619 O O . GLU A 1 83 ? 23.100 10.293 -16.010 1.00 76.44 83 GLU A O 1
ATOM 624 N N . ALA A 1 84 ? 22.225 12.254 -16.581 1.00 68.62 84 ALA A N 1
ATOM 625 C CA . ALA A 1 84 ? 21.893 11.837 -17.949 1.00 68.62 84 ALA A CA 1
ATOM 626 C C . ALA A 1 84 ? 23.100 11.368 -18.796 1.00 68.62 84 ALA A C 1
ATOM 628 O O . ALA A 1 84 ? 22.900 10.881 -19.907 1.00 68.62 84 ALA A O 1
ATOM 629 N N . ALA A 1 85 ? 24.330 11.538 -18.305 1.00 71.25 85 ALA A N 1
ATOM 630 C CA . ALA A 1 85 ? 25.557 11.074 -18.944 1.00 71.25 85 ALA A CA 1
ATOM 631 C C . ALA A 1 85 ? 26.078 9.734 -18.385 1.00 71.25 85 ALA A C 1
ATOM 633 O O . ALA A 1 85 ? 26.993 9.159 -18.972 1.00 71.25 85 ALA A O 1
ATOM 634 N N . ASP A 1 86 ? 25.519 9.222 -17.283 1.00 77.00 86 ASP A N 1
ATOM 635 C CA . ASP A 1 86 ? 26.046 8.026 -16.620 1.00 77.00 86 ASP A CA 1
ATOM 636 C C . ASP A 1 86 ? 25.792 6.763 -17.440 1.00 77.00 86 ASP A C 1
ATOM 638 O O . ASP A 1 86 ? 24.662 6.458 -17.816 1.00 77.00 86 ASP A O 1
ATOM 642 N N . GLU A 1 87 ? 26.822 5.953 -17.657 1.00 77.38 87 GLU A N 1
ATOM 643 C CA . GLU A 1 87 ? 26.669 4.664 -18.346 1.00 77.38 87 GLU A CA 1
ATOM 644 C C . GLU A 1 87 ? 25.992 3.595 -17.474 1.00 77.38 87 GLU A C 1
ATOM 646 O O . GLU A 1 87 ? 25.529 2.567 -17.973 1.00 77.38 87 GLU A O 1
ATOM 651 N N . THR A 1 88 ? 25.939 3.824 -16.161 1.00 84.25 88 THR A N 1
ATOM 652 C CA . THR A 1 88 ? 25.346 2.910 -15.187 1.00 84.25 88 THR A CA 1
ATOM 653 C C . THR A 1 88 ? 24.082 3.485 -14.580 1.00 84.25 88 THR A C 1
ATOM 655 O O . THR A 1 88 ? 23.950 4.690 -14.384 1.00 84.25 88 THR A O 1
ATOM 658 N N . THR A 1 89 ? 23.165 2.600 -14.211 1.00 91.06 89 THR A N 1
ATOM 659 C CA . THR A 1 89 ? 21.943 2.987 -13.507 1.00 91.06 89 THR A CA 1
ATOM 660 C C . THR A 1 89 ? 22.053 2.687 -12.021 1.00 91.06 89 THR A C 1
ATOM 662 O O . THR A 1 89 ? 22.948 1.969 -11.593 1.00 91.06 89 THR A O 1
ATOM 665 N N . VAL A 1 90 ? 21.128 3.203 -11.224 1.00 93.50 90 VAL A N 1
ATOM 666 C CA . VAL A 1 90 ? 20.960 2.829 -9.818 1.00 93.50 90 VAL A CA 1
ATOM 667 C C . VAL A 1 90 ? 19.522 2.370 -9.622 1.00 93.50 90 VAL A C 1
ATOM 669 O O . VAL A 1 90 ? 18.599 3.014 -10.132 1.00 93.50 90 VAL A O 1
ATOM 672 N N . ALA A 1 91 ? 19.328 1.260 -8.904 1.00 95.88 91 ALA A N 1
ATOM 673 C CA . ALA A 1 91 ? 17.995 0.804 -8.523 1.00 95.88 91 ALA A CA 1
ATOM 674 C C . ALA A 1 91 ? 17.431 1.665 -7.396 1.00 95.88 91 ALA A C 1
ATOM 676 O O . ALA A 1 91 ? 18.112 1.946 -6.405 1.00 95.88 91 ALA A O 1
ATOM 677 N N . ARG A 1 92 ? 16.170 2.062 -7.545 1.00 95.69 92 ARG A N 1
ATOM 678 C CA . ARG A 1 92 ? 15.472 2.951 -6.628 1.00 95.69 92 ARG A CA 1
ATOM 679 C C . ARG A 1 92 ? 14.044 2.493 -6.403 1.00 95.69 92 ARG A C 1
ATOM 681 O O . ARG A 1 92 ? 13.379 1.989 -7.307 1.00 95.69 92 ARG A O 1
ATOM 688 N N . PHE A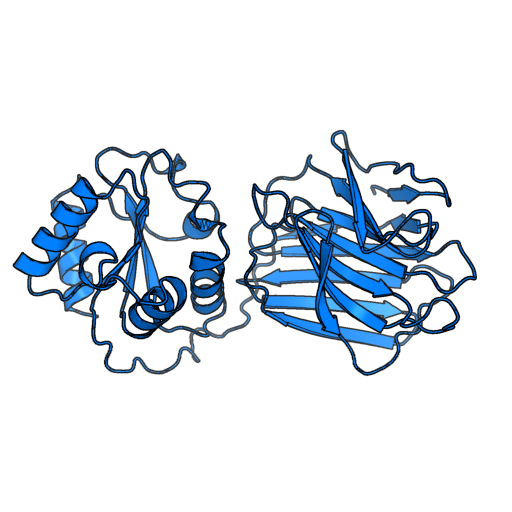 1 93 ? 13.570 2.767 -5.199 1.00 95.12 93 PHE A N 1
ATOM 689 C CA . PHE A 1 93 ? 12.156 2.928 -4.927 1.00 95.12 93 PHE A CA 1
ATOM 690 C C . PHE A 1 93 ? 11.780 4.401 -4.992 1.00 95.12 93 PHE A C 1
ATOM 692 O O . PHE A 1 93 ? 12.512 5.263 -4.498 1.00 95.12 93 PHE A O 1
ATOM 699 N N . GLY A 1 94 ? 10.608 4.686 -5.546 1.00 91.88 94 GLY A N 1
ATOM 700 C CA . GLY A 1 94 ? 10.029 6.021 -5.524 1.00 91.88 94 GLY A CA 1
ATOM 701 C C . GLY A 1 94 ? 8.514 5.992 -5.430 1.00 91.88 94 GLY A C 1
ATOM 702 O O . GLY A 1 94 ? 7.873 4.998 -5.767 1.00 91.88 94 GLY A O 1
ATOM 703 N N . VAL A 1 95 ? 7.955 7.103 -4.970 1.00 89.69 95 VAL A N 1
ATOM 704 C CA . VAL A 1 95 ? 6.516 7.335 -4.897 1.00 89.69 95 VAL A CA 1
ATOM 705 C C . VAL A 1 95 ? 6.163 8.460 -5.860 1.00 89.69 95 VAL A C 1
ATOM 707 O O . VAL A 1 95 ? 6.665 9.573 -5.725 1.00 89.69 95 VAL A O 1
ATOM 710 N N . PHE A 1 96 ? 5.300 8.171 -6.827 1.00 85.81 96 PHE A N 1
ATOM 711 C CA . PHE A 1 96 ? 4.679 9.173 -7.680 1.00 85.81 96 PHE A CA 1
ATOM 712 C C . PHE A 1 96 ? 3.390 9.666 -7.038 1.00 85.81 96 PHE A C 1
ATOM 714 O O . PHE A 1 96 ? 2.460 8.884 -6.849 1.00 85.81 96 PHE A O 1
ATOM 721 N N . ARG A 1 97 ? 3.317 10.962 -6.741 1.00 83.69 97 ARG A N 1
ATOM 722 C CA . ARG A 1 97 ? 2.117 11.618 -6.214 1.00 83.69 97 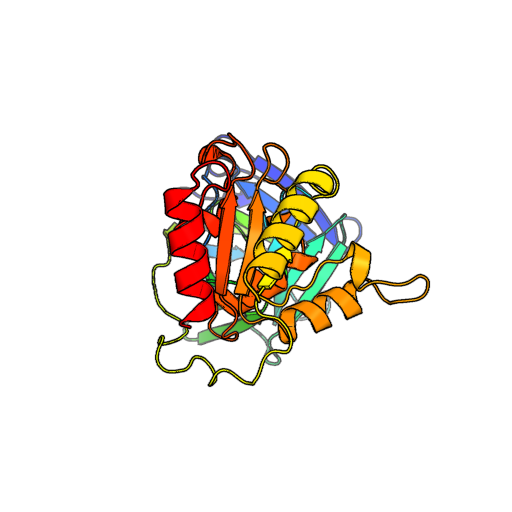ARG A CA 1
ATOM 723 C C . ARG A 1 97 ? 2.023 13.023 -6.792 1.00 83.69 97 ARG A C 1
ATOM 725 O O . ARG A 1 97 ? 3.022 13.733 -6.808 1.00 83.69 97 ARG A O 1
ATOM 732 N N . GLU A 1 98 ? 0.845 13.403 -7.289 1.00 80.50 98 GLU A N 1
ATOM 733 C CA . GLU A 1 98 ? 0.588 14.759 -7.815 1.00 80.50 98 GLU A CA 1
ATOM 734 C C . GLU A 1 98 ? 1.618 15.215 -8.875 1.00 80.50 98 GLU A C 1
ATOM 736 O O . GLU A 1 98 ? 2.061 16.358 -8.902 1.00 80.50 98 GLU A O 1
ATOM 741 N N . GLY A 1 99 ? 2.047 14.295 -9.749 1.00 73.38 99 GLY A N 1
ATOM 742 C CA . GLY A 1 99 ? 3.030 14.575 -10.808 1.00 73.38 99 GLY A CA 1
ATOM 743 C C . GLY A 1 99 ? 4.491 14.659 -10.340 1.00 73.38 99 GLY A C 1
ATOM 744 O O . GLY A 1 99 ? 5.396 14.807 -11.165 1.00 73.38 99 GLY A O 1
ATOM 745 N N . LEU A 1 100 ? 4.749 14.508 -9.041 1.00 80.69 100 LEU A N 1
ATOM 746 C CA . LEU A 1 100 ? 6.088 14.486 -8.462 1.00 80.69 100 LEU A CA 1
ATOM 747 C C . LEU A 1 100 ? 6.534 13.054 -8.180 1.00 80.69 100 LEU A C 1
ATOM 749 O O . LEU A 1 100 ? 5.773 12.254 -7.641 1.00 80.69 100 LEU A O 1
ATOM 753 N N . LEU A 1 101 ? 7.789 12.751 -8.515 1.00 85.00 101 LEU A N 1
ATOM 754 C CA . LEU A 1 101 ? 8.465 11.525 -8.103 1.00 85.00 101 LEU A CA 1
ATOM 755 C C . LEU A 1 101 ? 9.326 11.810 -6.877 1.00 85.00 101 LEU A C 1
ATOM 757 O O . LEU A 1 101 ? 10.338 12.500 -6.971 1.00 85.00 101 LEU A O 1
ATOM 761 N N . MET A 1 102 ? 8.939 11.250 -5.739 1.00 87.56 102 MET A N 1
ATOM 762 C CA . MET A 1 102 ? 9.682 11.355 -4.490 1.00 87.56 102 MET A CA 1
ATOM 763 C C . MET A 1 102 ? 10.540 10.097 -4.297 1.00 87.56 102 MET A C 1
ATOM 765 O O . MET A 1 102 ? 9.997 8.989 -4.347 1.00 87.56 102 MET A O 1
ATOM 769 N N . PRO A 1 103 ? 11.863 10.216 -4.090 1.00 87.94 103 PRO A N 1
ATOM 770 C CA . PRO A 1 103 ? 12.712 9.064 -3.807 1.00 87.94 103 PRO A CA 1
ATOM 771 C C . PRO A 1 103 ? 12.382 8.479 -2.427 1.00 87.94 103 PRO A C 1
ATOM 773 O O . PRO A 1 103 ? 12.170 9.222 -1.472 1.00 87.94 103 PRO A O 1
ATOM 776 N N . LEU A 1 104 ? 12.357 7.148 -2.324 1.00 89.75 104 LEU A N 1
ATOM 777 C CA . LEU A 1 104 ? 12.080 6.434 -1.071 1.00 89.75 104 LEU A CA 1
ATOM 778 C C . LEU A 1 104 ? 13.303 5.667 -0.560 1.00 89.75 104 LEU A C 1
ATOM 780 O O . LEU A 1 104 ? 13.632 5.726 0.619 1.00 89.75 104 LEU A O 1
ATOM 784 N N . ALA A 1 105 ? 13.976 4.935 -1.443 1.00 92.44 105 ALA A N 1
ATOM 785 C CA . ALA A 1 105 ? 15.201 4.209 -1.131 1.00 92.44 105 ALA A CA 1
ATOM 786 C C . ALA A 1 105 ? 16.014 4.011 -2.410 1.00 92.44 105 ALA A C 1
ATOM 788 O O . ALA A 1 105 ? 15.452 4.001 -3.506 1.00 92.44 105 ALA A O 1
ATOM 789 N N . GLN A 1 106 ? 17.324 3.825 -2.284 1.00 95.44 106 GLN A N 1
ATOM 790 C CA . GLN A 1 106 ? 18.187 3.504 -3.416 1.00 95.44 106 GLN A CA 1
ATOM 791 C C . GLN A 1 106 ? 19.308 2.557 -3.010 1.00 95.44 106 GLN A C 1
ATOM 793 O O . GLN A 1 106 ? 19.771 2.592 -1.867 1.00 95.44 106 GLN A O 1
ATOM 798 N N . LEU A 1 107 ? 19.762 1.746 -3.964 1.00 94.50 107 LEU A N 1
ATOM 799 C CA . LEU A 1 107 ? 21.025 1.034 -3.826 1.00 94.50 107 LEU A CA 1
ATOM 800 C C . LEU A 1 107 ? 22.197 2.014 -3.859 1.00 94.50 107 LEU A C 1
ATOM 802 O O . LEU A 1 107 ? 22.156 3.032 -4.544 1.00 94.50 107 LEU A O 1
ATOM 806 N N . GLN A 1 108 ? 23.243 1.690 -3.104 1.00 90.69 108 GLN A N 1
ATOM 807 C CA . GLN A 1 108 ? 24.498 2.445 -3.130 1.00 90.69 108 GLN A CA 1
ATOM 808 C C . GLN A 1 108 ? 25.388 2.011 -4.296 1.00 90.69 108 GLN A C 1
ATOM 810 O O . GLN A 1 108 ? 26.141 2.812 -4.840 1.00 90.69 108 GLN A O 1
ATOM 815 N N . GLU A 1 109 ? 25.303 0.740 -4.689 1.00 91.31 109 GLU A N 1
ATOM 816 C CA . GLU A 1 109 ? 26.060 0.226 -5.821 1.00 91.31 109 GLU A CA 1
ATOM 817 C C . GLU A 1 109 ? 25.343 0.474 -7.161 1.00 91.31 109 GLU A C 1
ATOM 819 O O . GLU A 1 109 ? 24.111 0.379 -7.241 1.00 91.31 109 GLU A O 1
ATOM 824 N N . PRO A 1 110 ? 26.095 0.752 -8.241 1.00 92.06 110 PRO A N 1
ATOM 825 C CA . PRO A 1 110 ? 25.523 0.854 -9.575 1.00 92.06 110 PRO A CA 1
ATOM 826 C C . PRO A 1 110 ? 24.997 -0.490 -10.098 1.00 92.06 110 PRO A C 1
ATOM 828 O O . PRO A 1 110 ? 25.668 -1.525 -10.053 1.00 92.06 110 PRO A O 1
ATOM 831 N N . VAL A 1 111 ? 23.817 -0.441 -10.706 1.00 92.00 111 VAL A N 1
ATOM 832 C CA . VAL A 1 111 ? 23.170 -1.540 -11.419 1.00 92.00 111 VAL A CA 1
ATOM 833 C C . VAL A 1 111 ? 23.560 -1.500 -12.892 1.00 92.00 111 VAL A C 1
ATOM 835 O O . VAL A 1 111 ? 23.292 -0.528 -13.612 1.00 92.00 111 VAL A O 1
ATOM 838 N N . ARG A 1 112 ? 24.178 -2.592 -13.349 1.00 90.19 112 ARG A N 1
ATOM 839 C CA . ARG A 1 112 ? 24.543 -2.809 -14.750 1.00 90.19 112 ARG A CA 1
ATOM 840 C C . ARG A 1 112 ? 23.514 -3.729 -15.387 1.00 90.19 112 ARG A C 1
ATOM 842 O O . ARG A 1 112 ? 23.464 -4.914 -15.080 1.00 90.19 112 ARG A O 1
ATOM 849 N N . LEU A 1 113 ? 22.683 -3.164 -16.253 1.00 90.12 113 LEU A N 1
ATOM 850 C CA . LEU A 1 113 ? 21.712 -3.934 -17.022 1.00 90.12 113 LEU A CA 1
ATOM 851 C C . LEU A 1 113 ? 22.386 -4.579 -18.236 1.00 90.12 113 LEU A C 1
ATOM 853 O O . LEU A 1 113 ? 23.233 -3.967 -18.888 1.00 90.12 113 LEU A O 1
ATOM 857 N N . SER A 1 114 ? 21.956 -5.792 -18.578 1.00 88.81 114 SER A N 1
ATOM 858 C CA . SER A 1 114 ? 22.308 -6.421 -19.850 1.00 88.81 114 SER A CA 1
ATOM 859 C C . SER A 1 114 ? 21.671 -5.666 -21.021 1.00 88.81 114 SER A C 1
ATOM 861 O O . SER A 1 114 ? 20.627 -5.020 -20.881 1.00 88.81 114 SER A O 1
ATOM 863 N N . ARG A 1 115 ? 22.240 -5.828 -22.223 1.00 87.31 115 ARG A N 1
ATOM 864 C CA . ARG A 1 115 ? 21.621 -5.350 -23.482 1.00 87.31 115 ARG A CA 1
ATOM 865 C C . ARG A 1 115 ? 20.348 -6.121 -23.864 1.00 87.31 115 ARG A C 1
ATOM 867 O O . ARG A 1 115 ? 19.620 -5.717 -24.780 1.00 87.31 115 ARG A O 1
ATOM 874 N N . GLY A 1 116 ? 20.151 -7.279 -23.242 1.00 91.38 116 GLY A N 1
ATOM 875 C CA . GLY A 1 116 ? 19.016 -8.157 -23.449 1.00 91.38 116 GLY A CA 1
ATOM 876 C C . GLY A 1 116 ? 17.849 -7.799 -22.538 1.00 91.38 116 GLY A C 1
ATOM 877 O O . GLY A 1 116 ? 17.618 -6.641 -22.198 1.00 91.38 116 GLY A O 1
ATOM 878 N N . TYR A 1 117 ? 17.085 -8.824 -22.187 1.00 94.50 117 TYR A N 1
ATOM 879 C CA . TYR A 1 117 ? 16.045 -8.711 -21.179 1.00 94.50 117 TYR A CA 1
ATOM 880 C C . TYR A 1 117 ? 16.652 -8.905 -19.793 1.00 94.50 117 TYR A C 1
ATOM 882 O O . TYR A 1 117 ? 17.466 -9.803 -19.594 1.00 94.50 117 TYR A O 1
ATOM 890 N N . ASN A 1 118 ? 16.225 -8.078 -18.851 1.00 95.44 118 ASN A N 1
ATOM 891 C CA . ASN A 1 118 ? 16.597 -8.147 -17.447 1.00 95.44 118 ASN A CA 1
ATOM 892 C C . ASN A 1 118 ? 15.325 -8.429 -16.653 1.00 95.44 118 ASN A C 1
ATOM 894 O O . ASN A 1 118 ? 14.284 -7.839 -16.948 1.00 95.44 118 ASN A O 1
ATOM 898 N N . HIS A 1 119 ? 15.388 -9.332 -15.685 1.00 97.50 119 HIS A N 1
ATOM 899 C CA . HIS A 1 119 ? 14.210 -9.713 -14.919 1.00 97.50 119 HIS A CA 1
ATOM 900 C C . HIS A 1 119 ? 14.007 -8.734 -13.768 1.00 97.50 119 HIS A C 1
ATOM 902 O O . HIS A 1 119 ? 14.897 -8.583 -12.936 1.00 97.50 119 HIS A O 1
ATOM 908 N N . PHE A 1 120 ? 12.849 -8.085 -13.717 1.00 97.75 120 PHE A N 1
ATOM 909 C CA . PHE A 1 120 ? 12.454 -7.206 -12.625 1.00 97.75 120 PHE A CA 1
ATOM 910 C C . PHE A 1 120 ? 11.349 -7.876 -11.826 1.00 97.75 120 PHE A C 1
ATOM 912 O O . PHE A 1 120 ? 10.389 -8.384 -12.402 1.00 97.75 120 PHE A O 1
ATOM 919 N N . THR A 1 121 ? 11.456 -7.816 -10.504 1.00 96.00 121 THR A N 1
ATOM 920 C CA . THR A 1 121 ? 10.380 -8.177 -9.584 1.00 96.00 121 THR A CA 1
ATOM 921 C C . THR A 1 121 ? 10.173 -7.044 -8.591 1.00 96.00 121 THR A C 1
ATOM 923 O O . THR A 1 121 ? 11.122 -6.563 -7.976 1.00 96.00 121 THR A O 1
ATOM 926 N N . LEU A 1 122 ? 8.921 -6.624 -8.439 1.00 93.88 122 LEU A N 1
ATOM 927 C CA . LEU A 1 122 ? 8.455 -5.768 -7.361 1.00 93.88 122 LEU A CA 1
ATOM 928 C C . LEU A 1 122 ? 7.482 -6.584 -6.523 1.00 93.88 122 LEU A C 1
ATOM 930 O O . LEU A 1 122 ? 6.367 -6.878 -6.947 1.00 93.88 122 LEU A O 1
ATOM 934 N N . GLU A 1 123 ? 7.919 -6.943 -5.329 1.00 89.81 123 GLU A N 1
ATOM 935 C CA . GLU A 1 123 ? 7.122 -7.655 -4.353 1.00 89.81 123 GLU A CA 1
ATOM 936 C C . GLU A 1 123 ? 6.681 -6.708 -3.245 1.00 89.81 123 GLU A C 1
ATOM 938 O O . GLU A 1 123 ? 7.457 -5.897 -2.731 1.00 89.81 123 GLU A O 1
ATOM 943 N N . PHE A 1 124 ? 5.414 -6.832 -2.875 1.00 82.19 124 PHE A N 1
ATOM 944 C CA . PHE A 1 124 ? 4.835 -6.140 -1.750 1.00 82.19 124 PHE A CA 1
ATOM 945 C C . PHE A 1 124 ? 4.143 -7.123 -0.824 1.00 82.19 124 PHE A C 1
ATOM 947 O O . PHE A 1 124 ? 3.281 -7.910 -1.227 1.00 82.19 124 PHE A O 1
ATOM 954 N N . PHE A 1 125 ? 4.489 -7.015 0.448 1.00 76.62 125 PHE A N 1
ATOM 955 C CA . PHE A 1 125 ? 3.813 -7.722 1.507 1.00 76.62 125 PHE A CA 1
ATOM 956 C C . PHE A 1 125 ? 3.711 -6.790 2.699 1.00 76.62 125 PHE A C 1
ATOM 958 O O . PHE A 1 125 ? 4.728 -6.390 3.264 1.00 76.62 125 PHE A O 1
ATOM 965 N N . ALA A 1 126 ? 2.485 -6.483 3.119 1.00 67.62 126 ALA A N 1
ATOM 966 C CA . ALA A 1 126 ? 2.267 -5.882 4.425 1.00 67.62 126 ALA A CA 1
ATOM 967 C C . ALA A 1 126 ? 3.012 -4.549 4.664 1.00 67.62 126 ALA A C 1
ATOM 969 O O . ALA A 1 126 ? 3.571 -4.335 5.734 1.00 67.62 126 ALA A O 1
ATOM 970 N N . GLY A 1 127 ? 3.085 -3.666 3.666 1.00 69.25 127 GLY A N 1
ATOM 971 C CA . GLY A 1 127 ? 3.810 -2.392 3.780 1.00 69.25 127 GLY A CA 1
ATOM 972 C C . GLY A 1 127 ? 5.314 -2.487 3.490 1.00 69.25 127 GLY A C 1
ATOM 973 O O . GLY A 1 127 ? 5.952 -1.484 3.161 1.00 69.25 127 GLY A O 1
ATOM 974 N N . ARG A 1 128 ? 5.881 -3.698 3.528 1.00 78.75 128 ARG A N 1
ATOM 975 C CA . ARG A 1 128 ? 7.253 -3.963 3.094 1.00 78.75 128 ARG A CA 1
ATOM 976 C C . ARG A 1 128 ? 7.307 -4.206 1.598 1.00 78.75 128 ARG A C 1
ATOM 978 O O . ARG A 1 128 ? 6.460 -4.891 1.026 1.00 78.75 128 ARG A O 1
ATOM 985 N N . MET A 1 129 ? 8.349 -3.667 0.988 1.00 87.31 129 MET A N 1
ATOM 986 C CA . MET A 1 129 ? 8.633 -3.814 -0.428 1.00 87.31 129 MET A CA 1
ATOM 987 C C . MET A 1 129 ? 9.995 -4.442 -0.626 1.00 87.31 129 MET A C 1
ATOM 989 O O . MET A 1 129 ? 10.958 -4.073 0.049 1.00 87.31 129 MET A O 1
ATOM 993 N N . ARG A 1 130 ? 10.068 -5.341 -1.600 1.00 92.50 130 ARG A N 1
ATOM 994 C CA . ARG A 1 130 ? 11.305 -5.939 -2.084 1.00 92.50 130 ARG A CA 1
ATOM 995 C C . ARG A 1 130 ? 11.353 -5.777 -3.594 1.00 92.50 130 ARG A C 1
ATOM 997 O O . ARG A 1 130 ? 10.434 -6.169 -4.306 1.00 92.50 130 ARG A O 1
ATOM 1004 N N . GLY A 1 131 ? 12.409 -5.137 -4.061 1.00 95.19 131 GLY A N 1
ATOM 1005 C CA . GLY A 1 131 ? 12.705 -4.944 -5.465 1.00 95.19 131 GLY A CA 1
ATOM 1006 C C . GLY A 1 131 ? 13.898 -5.809 -5.820 1.00 95.19 131 GLY A C 1
ATOM 1007 O O . GLY A 1 131 ? 14.925 -5.734 -5.150 1.00 95.19 131 GLY A O 1
ATOM 1008 N N . GLU A 1 132 ? 13.765 -6.621 -6.858 1.00 97.06 132 GLU A N 1
ATOM 1009 C CA . GLU A 1 132 ? 14.830 -7.489 -7.346 1.00 97.06 132 GLU A CA 1
ATOM 1010 C C . GLU A 1 132 ? 15.057 -7.249 -8.839 1.00 97.06 132 GLU A C 1
ATOM 1012 O O . GLU A 1 132 ? 14.103 -7.154 -9.615 1.00 97.06 132 GLU A O 1
ATOM 1017 N N . ILE A 1 133 ? 16.324 -7.154 -9.241 1.00 97.69 133 ILE A N 1
ATOM 1018 C CA . ILE A 1 133 ? 16.737 -7.082 -10.644 1.00 97.69 133 ILE A CA 1
ATOM 1019 C C . ILE A 1 133 ? 17.751 -8.187 -10.897 1.00 97.69 133 ILE A C 1
ATOM 1021 O O . ILE A 1 133 ? 18.828 -8.174 -10.302 1.00 97.69 133 ILE A O 1
ATOM 1025 N N . ARG A 1 134 ? 17.450 -9.102 -11.819 1.00 97.06 134 ARG A N 1
ATOM 1026 C CA . ARG A 1 134 ? 18.425 -10.072 -12.335 1.00 97.06 134 ARG A CA 1
ATOM 1027 C C . ARG A 1 134 ? 18.901 -9.632 -13.711 1.00 97.06 134 ARG A C 1
ATOM 1029 O O . ARG A 1 134 ? 18.106 -9.545 -14.651 1.00 97.06 134 ARG A O 1
ATOM 1036 N N . ALA A 1 135 ? 20.194 -9.359 -13.817 1.00 93.06 135 ALA A N 1
ATOM 1037 C CA . ALA A 1 135 ? 20.863 -8.962 -15.045 1.00 93.06 135 ALA A CA 1
ATOM 1038 C C . ALA A 1 135 ? 22.100 -9.846 -15.247 1.00 93.06 135 ALA A C 1
ATOM 1040 O O . ALA A 1 135 ? 23.034 -9.797 -14.452 1.00 93.06 135 ALA A O 1
ATOM 1041 N N . GLU A 1 136 ? 22.093 -10.648 -16.314 1.00 87.19 136 GLU A N 1
ATOM 1042 C CA . GLU A 1 136 ? 23.145 -11.634 -16.618 1.00 87.19 136 GLU A CA 1
ATOM 1043 C C . GLU A 1 136 ? 23.403 -12.593 -15.439 1.00 87.19 136 GLU A C 1
ATOM 1045 O O . GLU A 1 136 ? 22.530 -13.393 -15.107 1.00 87.19 136 GLU A O 1
ATOM 1050 N N . ASP A 1 137 ? 24.578 -12.519 -14.816 1.00 87.25 137 ASP A N 1
ATOM 1051 C CA . ASP A 1 137 ? 25.017 -13.326 -13.675 1.00 87.25 137 ASP A CA 1
ATOM 1052 C C . ASP A 1 137 ? 24.844 -12.614 -12.320 1.00 87.25 137 ASP A C 1
ATOM 1054 O O . ASP A 1 137 ? 25.204 -13.164 -11.277 1.00 87.25 137 ASP A O 1
ATOM 1058 N N . ARG A 1 138 ? 24.278 -11.400 -12.306 1.00 93.31 138 ARG A N 1
ATOM 1059 C CA . ARG A 1 138 ? 24.112 -10.578 -11.103 1.00 93.31 138 ARG A CA 1
ATOM 1060 C C . ARG A 1 138 ? 22.654 -10.420 -10.702 1.00 93.31 138 ARG A C 1
ATOM 1062 O O . ARG A 1 138 ? 21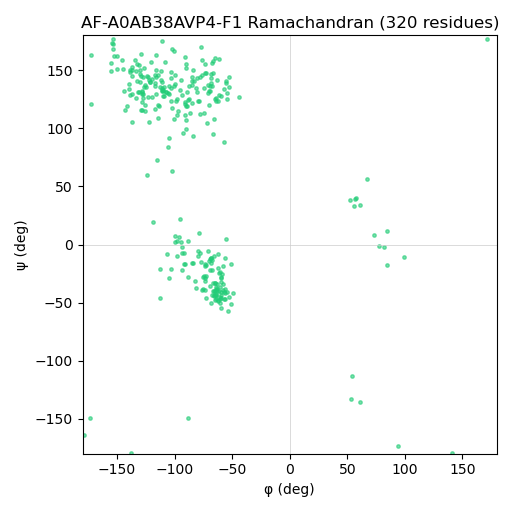.767 -10.230 -11.533 1.00 93.31 138 ARG A O 1
ATOM 1069 N N . THR A 1 139 ? 22.427 -10.448 -9.392 1.00 96.44 139 THR A N 1
ATOM 1070 C CA . THR A 1 139 ? 21.138 -10.132 -8.771 1.00 96.44 139 THR A CA 1
ATOM 1071 C C . THR A 1 139 ? 21.321 -8.948 -7.837 1.00 96.44 139 THR A C 1
ATOM 1073 O O . THR A 1 139 ? 22.196 -8.970 -6.976 1.00 96.44 139 THR A O 1
ATOM 1076 N N . TYR A 1 140 ? 20.494 -7.927 -8.023 1.00 96.31 140 TYR A N 1
ATOM 1077 C CA . TYR A 1 140 ? 20.446 -6.727 -7.201 1.00 96.31 140 TYR A CA 1
ATOM 1078 C C . TYR A 1 140 ? 19.149 -6.733 -6.410 1.00 96.31 140 TYR A C 1
ATOM 1080 O O . TYR A 1 140 ? 18.083 -6.944 -6.988 1.00 96.31 140 TYR A O 1
ATOM 1088 N N . GLU A 1 141 ? 19.228 -6.473 -5.111 1.00 95.94 141 GLU A N 1
ATOM 1089 C CA . GLU A 1 141 ? 18.068 -6.501 -4.228 1.00 95.94 141 GLU A CA 1
ATOM 1090 C C . GLU A 1 141 ? 18.017 -5.249 -3.361 1.00 95.94 141 GLU A C 1
ATOM 1092 O O . GLU A 1 141 ? 19.002 -4.876 -2.732 1.00 95.94 141 GLU A O 1
ATOM 1097 N N . LEU A 1 142 ? 16.850 -4.617 -3.308 1.00 93.81 142 LEU A N 1
ATOM 1098 C CA . LEU A 1 142 ? 16.575 -3.474 -2.453 1.00 93.81 142 LEU A CA 1
ATOM 1099 C C . LEU A 1 142 ? 15.301 -3.749 -1.660 1.00 93.81 142 LEU A C 1
ATOM 1101 O O . LEU A 1 142 ? 14.275 -4.113 -2.230 1.00 93.81 142 LEU A O 1
ATOM 1105 N N . THR A 1 143 ? 15.339 -3.516 -0.353 1.00 91.19 143 THR A N 1
ATOM 1106 C CA . THR A 1 143 ? 14.161 -3.612 0.515 1.00 91.19 143 THR A CA 1
ATOM 1107 C C . THR A 1 143 ? 13.878 -2.276 1.175 1.00 91.19 143 THR A C 1
ATOM 1109 O O . THR A 1 143 ? 14.805 -1.569 1.569 1.00 91.19 143 THR A O 1
ATOM 1112 N N . THR A 1 144 ? 12.606 -1.931 1.333 1.00 86.81 144 THR A N 1
ATOM 1113 C CA . THR A 1 144 ? 12.201 -0.737 2.082 1.00 86.81 144 THR A CA 1
ATOM 1114 C C . THR A 1 144 ? 10.786 -0.886 2.637 1.00 86.81 144 THR A C 1
ATOM 1116 O O . THR A 1 144 ? 10.087 -1.857 2.344 1.00 86.81 144 THR A O 1
ATOM 1119 N N . VAL A 1 145 ? 10.360 0.081 3.444 1.00 79.38 145 VAL A N 1
ATOM 1120 C CA . VAL A 1 145 ? 8.985 0.206 3.931 1.00 79.38 145 VAL A CA 1
ATOM 1121 C C . VAL A 1 145 ? 8.340 1.385 3.217 1.00 79.38 145 VAL A C 1
ATOM 1123 O O . VAL A 1 145 ? 8.923 2.466 3.145 1.00 79.38 145 VAL A O 1
ATOM 1126 N N . CYS A 1 146 ? 7.138 1.185 2.682 1.00 73.06 146 CYS A N 1
ATOM 1127 C CA . CYS A 1 146 ? 6.343 2.263 2.112 1.00 73.06 146 CYS A CA 1
ATOM 1128 C C . CYS A 1 146 ? 5.166 2.573 3.039 1.00 73.06 146 CYS A C 1
ATOM 1130 O O . CYS A 1 146 ? 4.444 1.649 3.411 1.00 73.06 146 CYS A O 1
ATOM 1132 N N . PRO A 1 147 ? 4.916 3.849 3.384 1.00 63.84 147 PRO A N 1
ATOM 1133 C CA . PRO A 1 147 ? 3.691 4.214 4.094 1.00 63.84 147 PRO A CA 1
ATOM 1134 C C . PRO A 1 147 ? 2.442 4.021 3.219 1.00 63.84 147 PRO A C 1
ATOM 1136 O O . PRO A 1 147 ? 1.338 3.890 3.741 1.00 63.84 147 PRO A O 1
ATOM 1139 N N . HIS A 1 148 ? 2.610 4.001 1.892 1.00 73.94 148 HIS A N 1
ATOM 1140 C CA . HIS A 1 148 ? 1.543 3.694 0.950 1.00 73.94 148 HIS A CA 1
ATOM 1141 C C . HIS A 1 148 ? 1.393 2.183 0.777 1.00 73.94 148 HIS A C 1
ATOM 1143 O O . HIS A 1 148 ? 2.370 1.440 0.856 1.00 73.94 148 HIS A O 1
ATOM 1149 N N . VAL A 1 149 ? 0.170 1.738 0.493 1.00 71.94 149 VAL A N 1
ATOM 1150 C CA . VAL A 1 149 ? -0.160 0.317 0.363 1.00 71.94 149 VAL A CA 1
ATOM 1151 C C . VAL A 1 149 ? -0.362 -0.037 -1.116 1.00 71.94 149 VAL A C 1
ATOM 1153 O O . VAL A 1 149 ? -1.491 0.003 -1.598 1.00 71.94 149 VAL A O 1
ATOM 1156 N N . PRO A 1 150 ? 0.709 -0.334 -1.881 1.00 74.50 150 PRO A N 1
ATOM 1157 C CA . PRO A 1 150 ? 0.589 -0.722 -3.278 1.00 74.50 150 PRO A CA 1
ATOM 1158 C C . PRO A 1 150 ? -0.335 -1.925 -3.447 1.00 74.50 150 PRO A C 1
ATOM 1160 O O . PRO A 1 150 ? -0.277 -2.903 -2.705 1.00 74.50 150 PRO A O 1
ATOM 1163 N N . PHE A 1 151 ? -1.160 -1.853 -4.483 1.00 78.12 151 PHE A N 1
ATOM 1164 C CA . PHE A 1 151 ? -1.990 -2.942 -4.956 1.00 78.12 151 PHE A CA 1
ATOM 1165 C C . PHE A 1 151 ? -1.358 -3.508 -6.231 1.00 78.12 151 PHE A C 1
ATOM 1167 O O . PHE A 1 151 ? -1.684 -3.018 -7.315 1.00 78.12 151 PHE A O 1
ATOM 1174 N N . PRO A 1 152 ? -0.482 -4.529 -6.157 1.00 77.19 152 PRO A N 1
ATOM 1175 C CA . PRO A 1 152 ? 0.168 -5.111 -7.338 1.00 77.19 152 PRO A CA 1
ATOM 1176 C C . PRO A 1 152 ? -0.775 -5.632 -8.435 1.00 77.19 152 PRO A C 1
ATOM 1178 O O . PRO A 1 152 ? -0.344 -5.882 -9.552 1.00 77.19 152 PRO A O 1
ATOM 1181 N N . GLY A 1 153 ? -2.076 -5.742 -8.157 1.00 75.44 153 GLY A N 1
ATOM 1182 C CA . GLY A 1 153 ? -3.101 -5.971 -9.177 1.00 75.44 153 GLY A CA 1
ATOM 1183 C C . GLY A 1 153 ? -3.378 -4.784 -10.112 1.00 75.44 153 GLY A C 1
ATOM 1184 O O . GLY A 1 153 ? -3.996 -4.975 -11.142 1.00 75.44 153 GLY A O 1
ATOM 1185 N N . HIS A 1 154 ? -2.925 -3.572 -9.796 1.00 86.31 154 HIS A N 1
ATOM 1186 C CA . HIS A 1 154 ? -2.950 -2.418 -10.699 1.00 86.31 154 HIS A CA 1
ATOM 1187 C C . HIS A 1 154 ? -1.508 -2.017 -10.993 1.00 86.31 154 HIS A C 1
ATOM 1189 O O . HIS A 1 154 ? -0.996 -1.033 -10.444 1.00 86.31 154 HIS A O 1
ATOM 1195 N N . ALA A 1 155 ? -0.835 -2.832 -11.796 1.00 89.31 155 ALA A N 1
ATOM 1196 C CA . ALA A 1 155 ? 0.581 -2.687 -12.069 1.00 89.31 155 ALA A CA 1
ATOM 1197 C C . ALA A 1 155 ? 0.861 -2.380 -13.539 1.00 89.31 155 ALA A C 1
ATOM 1199 O O . ALA A 1 155 ? 0.026 -2.560 -14.425 1.00 89.31 155 ALA A O 1
ATOM 1200 N N . GLY A 1 156 ? 2.063 -1.889 -13.788 1.00 90.81 156 GLY A N 1
ATOM 1201 C CA . GLY A 1 156 ? 2.546 -1.625 -15.127 1.00 90.81 156 GLY A CA 1
ATOM 1202 C C . GLY A 1 156 ? 4.008 -1.220 -15.121 1.00 90.81 156 GLY A C 1
ATOM 1203 O O . GLY A 1 156 ? 4.785 -1.651 -14.264 1.00 90.81 156 GLY A O 1
ATOM 1204 N N . LEU A 1 157 ? 4.383 -0.388 -16.082 1.00 92.06 157 LEU A N 1
ATOM 1205 C CA . LEU A 1 157 ? 5.765 0.001 -16.325 1.00 92.06 157 LEU A CA 1
ATOM 1206 C C . LEU A 1 157 ? 5.975 1.490 -16.093 1.00 92.06 157 LEU A C 1
ATOM 1208 O O . LEU A 1 157 ? 5.090 2.312 -16.325 1.00 92.06 157 LEU A O 1
ATOM 1212 N N . VAL A 1 158 ? 7.190 1.833 -15.687 1.00 91.19 158 VAL A N 1
ATOM 1213 C CA . VAL A 1 158 ? 7.690 3.207 -15.652 1.00 91.19 158 VAL A CA 1
ATOM 1214 C C . VAL A 1 158 ? 8.959 3.296 -16.492 1.00 91.19 158 VAL A C 1
ATOM 1216 O O . VAL A 1 158 ? 9.754 2.357 -16.516 1.00 91.19 158 VAL A O 1
ATOM 1219 N N . LYS A 1 159 ? 9.155 4.417 -17.187 1.00 89.81 159 LYS A N 1
ATOM 1220 C CA . LYS A 1 159 ? 10.367 4.728 -17.953 1.00 89.81 159 LYS A CA 1
ATOM 1221 C C . LYS A 1 159 ? 10.867 6.138 -17.675 1.00 89.81 159 LYS A C 1
ATOM 1223 O O . LYS A 1 159 ? 10.084 7.028 -17.342 1.00 89.81 159 LYS A O 1
ATOM 1228 N N . PHE A 1 160 ? 12.162 6.335 -17.883 1.00 87.69 160 PHE A N 1
ATOM 1229 C CA . PHE A 1 160 ? 12.886 7.571 -17.604 1.00 87.69 160 PHE A CA 1
ATOM 1230 C C . PHE A 1 160 ? 13.707 8.005 -18.813 1.00 87.69 160 PHE A C 1
ATOM 1232 O O . PHE A 1 160 ? 14.240 7.165 -19.538 1.00 87.69 160 PHE A O 1
ATOM 1239 N N . TYR A 1 161 ? 13.843 9.320 -18.994 1.00 83.06 161 TYR A N 1
ATOM 1240 C CA . TYR A 1 161 ? 14.716 9.923 -20.008 1.00 83.06 161 TYR A CA 1
ATOM 1241 C C . TYR A 1 161 ? 14.413 9.468 -21.445 1.00 83.06 161 TYR A C 1
ATOM 1243 O O . TYR A 1 161 ? 15.318 9.233 -22.239 1.00 83.06 161 TYR A O 1
ATOM 1251 N N . GLY A 1 162 ? 13.126 9.320 -21.772 1.00 75.38 162 GLY A N 1
ATOM 1252 C CA . GLY A 1 162 ? 12.668 9.005 -23.127 1.00 75.38 162 GLY A CA 1
ATOM 1253 C C . GLY A 1 162 ? 12.736 7.531 -23.525 1.00 75.38 162 GLY A C 1
ATOM 1254 O O . GLY A 1 162 ? 12.235 7.210 -24.598 1.00 75.38 162 GLY A O 1
ATOM 1255 N N . ALA A 1 163 ? 13.243 6.651 -22.650 1.00 80.94 163 ALA A N 1
ATOM 1256 C CA . ALA A 1 163 ? 13.574 5.264 -22.976 1.00 80.94 163 ALA A CA 1
ATOM 1257 C C . ALA A 1 163 ? 12.516 4.540 -23.825 1.00 80.94 163 ALA A C 1
ATOM 1259 O O . ALA A 1 163 ? 11.353 4.416 -23.432 1.00 80.94 163 ALA A O 1
ATOM 1260 N N . GLY A 1 164 ? 12.918 3.958 -24.950 1.00 85.31 164 GLY A N 1
ATOM 1261 C CA . GLY A 1 164 ? 12.148 2.866 -25.536 1.00 85.31 164 GLY A CA 1
ATOM 1262 C C . GLY A 1 164 ? 12.245 1.602 -24.666 1.00 85.31 164 GLY A C 1
ATOM 1263 O O . GLY A 1 164 ? 13.333 1.207 -24.231 1.00 85.31 164 GLY A O 1
ATOM 1264 N N . VAL A 1 165 ? 11.098 0.981 -24.382 1.00 88.75 165 VAL A N 1
ATOM 1265 C CA . VAL A 1 165 ? 10.970 -0.156 -23.460 1.00 88.75 165 VAL A CA 1
ATOM 1266 C C . VAL A 1 165 ? 10.173 -1.277 -24.116 1.00 88.75 165 VAL A C 1
ATOM 1268 O O . VAL A 1 165 ? 9.084 -1.071 -24.655 1.00 88.75 165 VAL A O 1
ATOM 1271 N N . LEU A 1 166 ? 10.712 -2.490 -24.030 1.00 89.56 166 LEU A N 1
ATOM 1272 C CA . LEU A 1 166 ? 10.010 -3.728 -24.347 1.00 89.56 166 LEU A CA 1
ATOM 1273 C C . LEU A 1 166 ? 9.907 -4.549 -23.069 1.00 89.56 166 LEU A C 1
ATOM 1275 O O . LEU A 1 166 ? 10.927 -4.781 -22.421 1.00 89.56 166 LEU A O 1
ATOM 1279 N N . ALA A 1 167 ? 8.711 -5.028 -22.736 1.00 90.50 167 ALA A N 1
ATOM 1280 C CA . ALA A 1 167 ? 8.552 -5.991 -21.657 1.00 90.50 167 ALA A CA 1
ATOM 1281 C C . ALA A 1 167 ? 7.771 -7.225 -22.100 1.00 90.50 167 ALA A C 1
ATOM 1283 O O . ALA A 1 167 ? 6.832 -7.144 -22.893 1.00 90.50 167 ALA A O 1
ATOM 1284 N N . LYS A 1 168 ? 8.177 -8.372 -21.564 1.00 90.75 168 LYS A N 1
ATOM 1285 C CA . LYS A 1 168 ? 7.544 -9.677 -21.773 1.00 90.75 168 LYS A CA 1
ATOM 1286 C C . LYS A 1 168 ? 7.489 -10.437 -20.449 1.00 90.75 168 LYS A C 1
ATOM 1288 O O . LYS A 1 168 ? 7.957 -9.938 -19.427 1.00 90.75 168 LYS A O 1
ATOM 1293 N N . SER A 1 169 ? 6.945 -11.653 -20.485 1.00 89.88 169 SER A N 1
ATOM 1294 C CA . SER A 1 169 ? 6.872 -12.532 -19.307 1.00 89.88 169 SER A CA 1
ATOM 1295 C C . SER A 1 169 ? 6.163 -11.865 -18.117 1.00 89.88 169 SER A C 1
ATOM 1297 O O . SER A 1 169 ? 6.536 -12.090 -16.973 1.00 89.88 169 SER A O 1
ATOM 1299 N N . TRP A 1 170 ? 5.168 -11.014 -18.396 1.00 89.94 170 TRP A N 1
ATOM 1300 C CA . TRP A 1 170 ? 4.415 -10.292 -17.373 1.00 89.94 170 TRP A CA 1
ATOM 1301 C C . TRP A 1 170 ? 3.673 -11.270 -16.457 1.00 89.94 170 TRP A C 1
ATOM 1303 O O . TRP A 1 170 ? 2.868 -12.068 -16.947 1.00 89.94 170 TRP A O 1
ATOM 1313 N N . SER A 1 171 ? 3.922 -11.185 -15.150 1.00 88.38 171 SER A N 1
ATOM 1314 C CA . SER A 1 171 ? 3.234 -11.976 -14.128 1.00 88.38 171 SER A CA 1
ATOM 1315 C C . SER A 1 171 ? 2.780 -11.090 -12.973 1.00 88.38 171 SER A C 1
ATOM 1317 O O . SER A 1 171 ? 3.488 -10.170 -12.562 1.00 88.38 171 SER A O 1
ATOM 1319 N N . ILE A 1 172 ? 1.586 -11.376 -12.457 1.00 88.00 172 ILE A N 1
ATOM 1320 C CA . ILE A 1 172 ? 1.052 -10.796 -11.225 1.00 88.00 172 ILE A CA 1
ATOM 1321 C C . ILE A 1 172 ? 0.602 -11.966 -10.360 1.00 88.00 172 ILE A C 1
ATOM 1323 O O . ILE A 1 172 ? -0.316 -12.700 -1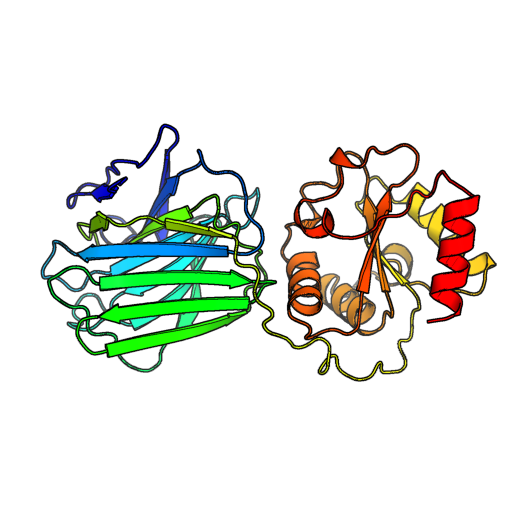0.735 1.00 88.00 172 ILE A O 1
ATOM 1327 N N . GLU A 1 173 ? 1.239 -12.141 -9.209 1.00 86.94 173 GLU A N 1
ATOM 1328 C CA . GLU A 1 173 ? 1.028 -13.303 -8.350 1.00 86.94 173 GLU A CA 1
ATOM 1329 C C . GLU A 1 173 ? 0.666 -12.884 -6.934 1.00 86.94 173 GLU A C 1
ATOM 1331 O O . GLU A 1 173 ? 1.256 -11.971 -6.356 1.00 86.94 173 GLU A O 1
ATOM 1336 N N . GLN A 1 174 ? -0.311 -13.576 -6.346 1.00 80.31 174 GLN A N 1
ATOM 1337 C CA . GLN A 1 174 ? -0.651 -13.367 -4.946 1.00 80.31 174 GLN A CA 1
ATOM 1338 C C . GLN A 1 174 ? 0.418 -14.006 -4.061 1.00 80.31 174 GLN A C 1
ATOM 1340 O O . GLN A 1 174 ? 0.502 -15.230 -3.958 1.00 80.31 174 GLN A O 1
ATOM 1345 N N . THR A 1 175 ? 1.171 -13.177 -3.345 1.00 67.94 175 THR A N 1
ATOM 1346 C CA . THR A 1 175 ? 2.171 -13.645 -2.385 1.00 67.94 175 THR A CA 1
ATOM 1347 C C . THR A 1 175 ? 1.458 -14.052 -1.103 1.00 67.94 175 THR A C 1
ATOM 1349 O O . THR A 1 175 ? 0.736 -13.275 -0.470 1.00 67.94 175 THR A O 1
ATOM 1352 N N . ARG A 1 176 ? 1.685 -15.303 -0.703 1.00 57.69 176 ARG A N 1
ATOM 1353 C CA . ARG A 1 176 ? 1.261 -15.875 0.578 1.00 57.69 176 ARG A CA 1
ATOM 1354 C C . ARG A 1 176 ? 2.485 -16.422 1.309 1.00 57.69 176 ARG A C 1
ATOM 1356 O O . ARG A 1 176 ? 2.561 -17.619 1.553 1.00 57.69 176 ARG A O 1
ATOM 1363 N N . MET A 1 177 ? 3.471 -15.582 1.619 1.00 48.41 177 MET A N 1
ATOM 1364 C CA . MET A 1 177 ? 4.613 -16.009 2.433 1.00 48.41 177 MET A CA 1
ATOM 1365 C C . MET A 1 177 ? 4.882 -15.063 3.605 1.00 48.41 177 MET A C 1
ATOM 1367 O O . MET A 1 177 ? 4.649 -13.861 3.486 1.00 48.41 177 MET A O 1
ATOM 1371 N N . PRO A 1 178 ? 5.323 -15.604 4.758 1.00 46.22 178 PRO A N 1
ATOM 1372 C CA . PRO A 1 178 ? 5.414 -14.860 5.997 1.00 46.22 178 PRO A CA 1
ATOM 1373 C C . PRO A 1 178 ? 6.797 -14.223 6.098 1.00 46.22 178 PRO A C 1
ATOM 1375 O O . PRO A 1 178 ? 7.766 -14.907 6.410 1.00 46.22 178 PRO A O 1
ATOM 1378 N N . ILE A 1 179 ? 6.908 -12.910 5.918 1.00 42.94 179 ILE A N 1
ATOM 1379 C CA . ILE A 1 179 ? 8.080 -12.186 6.432 1.00 42.94 179 ILE A CA 1
ATOM 1380 C C . ILE A 1 179 ? 7.662 -11.471 7.708 1.00 42.94 179 ILE A C 1
ATOM 1382 O O . ILE A 1 179 ? 7.537 -10.258 7.769 1.00 42.94 179 ILE A O 1
ATOM 1386 N N . VAL A 1 180 ? 7.302 -12.301 8.680 1.00 41.88 180 VAL A N 1
ATOM 1387 C CA . VAL A 1 180 ? 7.712 -12.303 10.087 1.00 41.88 180 VAL A CA 1
ATOM 1388 C C . VAL A 1 180 ? 7.117 -13.599 10.628 1.00 41.88 180 VAL A C 1
ATOM 1390 O O . VAL A 1 180 ? 5.908 -13.827 10.544 1.00 41.88 180 VAL A O 1
ATOM 1393 N N . SER A 1 181 ? 7.958 -14.499 11.142 1.00 41.62 181 SER A N 1
ATOM 1394 C CA . SER A 1 181 ? 7.443 -15.604 11.944 1.00 41.62 181 SER A CA 1
ATOM 1395 C C . SER A 1 181 ? 6.612 -14.990 13.067 1.00 41.62 181 SER A C 1
ATOM 1397 O O . SER A 1 181 ? 7.109 -14.107 13.766 1.00 41.62 181 SER A O 1
ATOM 1399 N N . ALA A 1 182 ? 5.385 -15.462 13.291 1.00 46.00 182 ALA A N 1
ATOM 1400 C CA . ALA A 1 182 ? 4.573 -15.032 14.434 1.00 46.00 182 ALA A CA 1
ATOM 1401 C C . ALA A 1 182 ? 5.329 -15.121 15.786 1.00 46.00 182 ALA A C 1
ATOM 1403 O O . ALA A 1 182 ? 4.925 -14.491 16.758 1.00 46.00 182 ALA A O 1
ATOM 1404 N N . ALA A 1 183 ? 6.444 -15.861 15.822 1.00 45.81 183 ALA A N 1
ATOM 1405 C CA . ALA A 1 183 ? 7.367 -16.012 16.936 1.00 45.81 183 ALA A CA 1
ATOM 1406 C C . ALA A 1 183 ? 8.201 -14.764 17.309 1.00 45.81 183 ALA A C 1
ATOM 1408 O O . ALA A 1 183 ? 8.809 -14.786 18.373 1.00 45.81 183 ALA A O 1
ATOM 1409 N N . SER A 1 184 ? 8.244 -13.690 16.507 1.00 48.91 184 SER A N 1
ATOM 1410 C CA . SER A 1 184 ? 9.061 -12.497 16.820 1.00 48.91 184 SER A CA 1
ATOM 1411 C C . SER A 1 184 ? 8.265 -11.205 16.994 1.00 48.91 184 SER A C 1
ATOM 1413 O O . SER A 1 184 ? 8.844 -10.122 16.894 1.00 48.91 184 SER A O 1
ATOM 1415 N N . ARG A 1 185 ? 6.948 -11.279 17.245 1.00 55.03 185 ARG A N 1
ATOM 1416 C CA . ARG A 1 185 ? 6.221 -10.080 17.680 1.00 55.03 185 ARG A CA 1
ATOM 1417 C C . ARG A 1 185 ? 6.859 -9.585 18.981 1.00 55.03 185 ARG A C 1
ATOM 1419 O O . ARG A 1 185 ? 7.010 -10.397 19.897 1.00 55.03 185 ARG A O 1
ATOM 1426 N N . PRO A 1 186 ? 7.239 -8.299 19.072 1.00 56.88 186 PRO A N 1
ATOM 1427 C CA . PRO A 1 186 ? 7.836 -7.774 20.289 1.00 56.88 186 PRO A CA 1
ATOM 1428 C C . PRO A 1 186 ? 6.904 -8.046 21.472 1.00 56.88 186 PRO A C 1
ATOM 1430 O O . PRO A 1 186 ? 5.675 -7.975 21.337 1.00 56.88 186 PRO A O 1
ATOM 1433 N N . ALA A 1 187 ? 7.493 -8.400 22.618 1.00 57.78 187 ALA A N 1
ATOM 1434 C CA . ALA A 1 187 ? 6.743 -8.577 23.853 1.00 57.78 187 ALA A CA 1
ATOM 1435 C C . ALA A 1 187 ? 5.907 -7.316 24.112 1.00 57.78 187 ALA A C 1
ATOM 1437 O O . ALA A 1 187 ? 6.372 -6.195 23.908 1.00 57.78 187 ALA A O 1
ATOM 1438 N N . ARG A 1 188 ? 4.646 -7.508 24.502 1.00 59.94 188 ARG A N 1
ATOM 1439 C CA . ARG A 1 188 ? 3.694 -6.412 24.689 1.00 59.94 188 ARG A CA 1
ATOM 1440 C C . ARG A 1 188 ? 4.169 -5.544 25.860 1.00 59.94 188 ARG A C 1
ATOM 1442 O O . ARG A 1 188 ? 4.108 -5.984 27.006 1.00 59.94 188 ARG A O 1
ATOM 1449 N N . GLU A 1 189 ? 4.661 -4.338 25.582 1.00 62.19 189 GLU A N 1
ATOM 1450 C CA . GLU A 1 189 ? 4.886 -3.336 26.627 1.00 62.19 189 GLU A CA 1
ATOM 1451 C C . GLU A 1 189 ? 3.543 -2.918 27.248 1.00 62.19 189 GLU A C 1
ATOM 1453 O O . GLU A 1 189 ? 2.473 -3.145 26.673 1.00 62.19 189 GLU A O 1
ATOM 1458 N N . LYS A 1 190 ? 3.577 -2.335 28.452 1.00 66.44 190 LYS A N 1
ATOM 1459 C CA . LYS A 1 190 ? 2.370 -1.812 29.103 1.00 66.44 190 LYS A CA 1
ATOM 1460 C C . LYS A 1 190 ? 1.832 -0.621 28.303 1.00 66.44 190 LYS A C 1
ATOM 1462 O O . LYS A 1 190 ? 2.265 0.506 28.506 1.00 66.44 190 LYS A O 1
ATOM 1467 N N . SER A 1 191 ? 0.881 -0.884 27.416 1.00 79.88 191 SER A N 1
ATOM 1468 C CA . SER A 1 191 ? 0.103 0.135 26.713 1.00 79.88 191 SER A CA 1
ATOM 1469 C C . SER A 1 191 ? -0.734 0.958 27.698 1.00 79.88 191 SER A C 1
ATOM 1471 O O . SER A 1 191 ? -1.301 0.414 28.647 1.00 79.88 191 SER A O 1
ATOM 1473 N N . LYS A 1 192 ? -0.837 2.265 27.454 1.00 89.75 192 LYS A N 1
ATOM 1474 C CA . LYS A 1 192 ? -1.665 3.195 28.235 1.00 89.75 192 LYS A CA 1
ATOM 1475 C C . LYS A 1 192 ? -3.159 3.024 27.952 1.00 89.75 192 LYS A C 1
ATOM 1477 O O . LYS A 1 192 ? -3.971 3.312 28.827 1.00 89.75 192 LYS A O 1
ATOM 1482 N N . TRP A 1 193 ? -3.500 2.575 26.746 1.00 93.62 193 TRP A N 1
ATOM 1483 C CA . TRP A 1 193 ? -4.874 2.428 26.279 1.00 93.62 193 TRP A CA 1
ATOM 1484 C C . TRP A 1 193 ? -5.164 0.993 25.854 1.00 93.62 193 TRP A C 1
ATOM 1486 O O . TRP A 1 193 ? -4.345 0.336 25.204 1.00 93.62 193 TRP A O 1
ATOM 1496 N N . ASP A 1 194 ? -6.363 0.510 26.163 1.00 93.88 194 ASP A N 1
ATOM 1497 C CA . ASP A 1 194 ? -6.813 -0.802 25.709 1.00 93.88 194 ASP A CA 1
ATOM 1498 C C . ASP A 1 194 ? -7.184 -0.770 24.232 1.00 93.88 194 ASP A C 1
ATOM 1500 O O . ASP A 1 194 ? -6.894 -1.703 23.483 1.00 93.88 194 ASP A O 1
ATOM 1504 N N . VAL A 1 195 ? -7.802 0.318 23.789 1.00 94.00 195 VAL A N 1
ATOM 1505 C CA . VAL A 1 195 ? -8.275 0.445 22.415 1.00 94.00 195 VAL A CA 1
ATOM 1506 C C . VAL A 1 195 ? -8.029 1.841 21.858 1.00 94.00 195 VAL A C 1
ATOM 1508 O O . VAL A 1 195 ? -8.353 2.843 22.484 1.00 94.00 195 VAL A O 1
ATOM 1511 N N . PHE A 1 196 ? -7.501 1.904 20.643 1.00 92.88 196 PHE A N 1
ATOM 1512 C CA . PHE A 1 196 ? -7.502 3.096 19.807 1.00 92.88 196 PHE A CA 1
ATOM 1513 C C . PHE A 1 196 ? -8.759 3.084 18.939 1.00 92.88 196 PHE A C 1
ATOM 1515 O O . PHE A 1 196 ? -8.969 2.128 18.190 1.00 92.88 196 PHE A O 1
ATOM 1522 N N . LEU A 1 197 ? -9.592 4.121 19.017 1.00 91.69 197 LEU A N 1
ATOM 1523 C CA . LEU A 1 197 ? -10.813 4.233 18.220 1.00 91.69 197 LEU A CA 1
ATOM 1524 C C . LEU A 1 197 ? -10.530 5.000 16.929 1.00 91.69 197 LEU A C 1
ATOM 1526 O O . LEU A 1 197 ? -10.544 6.230 16.895 1.00 91.69 197 LEU A O 1
ATOM 1530 N N . CYS A 1 198 ? -10.279 4.254 15.858 1.00 87.25 198 CYS A N 1
ATOM 1531 C CA . CYS A 1 198 ? -10.085 4.818 14.532 1.00 87.25 198 CYS A CA 1
ATOM 1532 C C . CYS A 1 198 ? -11.430 4.940 13.825 1.00 87.25 198 CYS A C 1
ATOM 1534 O O . CYS A 1 198 ? -12.141 3.942 13.678 1.00 87.25 198 CYS A O 1
ATOM 1536 N N . HIS A 1 199 ? -11.758 6.145 13.370 1.00 85.88 199 HIS A N 1
ATOM 1537 C CA . HIS A 1 199 ? -13.055 6.436 12.788 1.00 85.88 199 HIS A CA 1
ATOM 1538 C C . HIS A 1 199 ? -13.003 7.588 11.787 1.00 85.88 199 HIS A C 1
ATOM 1540 O O . HIS A 1 199 ? -12.054 8.368 11.756 1.00 85.88 199 HIS A O 1
ATOM 1546 N N . THR A 1 200 ? -14.045 7.662 10.972 1.00 78.88 200 THR A N 1
ATOM 1547 C CA . THR A 1 200 ? -14.279 8.720 9.991 1.00 78.88 200 THR A CA 1
ATOM 1548 C C . THR A 1 200 ? -15.094 9.848 10.633 1.00 78.88 200 THR A C 1
ATOM 1550 O O . THR A 1 200 ? -15.849 9.631 11.583 1.00 78.88 200 THR A O 1
ATOM 1553 N N . SER A 1 201 ? -14.995 11.075 10.119 1.00 77.75 201 SER A N 1
ATOM 1554 C CA . SER A 1 201 ? -15.663 12.236 10.743 1.00 77.75 201 SER A CA 1
ATOM 1555 C C . SER A 1 201 ? -17.193 12.102 10.842 1.00 77.75 201 SER A C 1
ATOM 1557 O O . SER A 1 201 ? -17.804 12.653 11.758 1.00 77.75 201 SER A O 1
ATOM 1559 N N . ASP A 1 202 ? -17.815 11.367 9.922 1.00 79.75 202 ASP A N 1
ATOM 1560 C CA . ASP A 1 202 ? -19.260 11.120 9.872 1.00 79.75 202 ASP A CA 1
ATOM 1561 C C . ASP A 1 202 ? -19.751 10.080 10.895 1.00 79.75 202 ASP A C 1
ATOM 1563 O O . ASP A 1 202 ? -20.940 10.053 11.192 1.00 79.75 202 ASP A O 1
ATOM 1567 N N . THR A 1 203 ? -18.854 9.295 11.500 1.00 84.19 203 THR A N 1
ATOM 1568 C CA . THR A 1 203 ? -19.195 8.254 12.495 1.00 84.19 203 THR A CA 1
ATOM 1569 C C . THR A 1 203 ? -18.984 8.683 13.943 1.00 84.19 203 THR A C 1
ATOM 1571 O O . THR A 1 203 ? -19.091 7.894 14.888 1.00 84.19 203 THR A O 1
ATOM 1574 N N . LYS A 1 204 ? -18.673 9.964 14.150 1.00 84.38 204 LYS A N 1
ATOM 1575 C CA . LYS A 1 204 ? -18.238 10.505 15.440 1.00 84.38 204 LYS A CA 1
ATOM 1576 C C . LYS A 1 204 ? -19.209 10.221 16.587 1.00 84.38 204 LYS A C 1
ATOM 1578 O O . LYS A 1 204 ? -18.773 9.909 17.694 1.00 84.38 204 LYS A O 1
ATOM 1583 N N . GLU A 1 205 ? -20.516 10.327 16.357 1.00 88.00 205 GLU A N 1
ATOM 1584 C CA . GLU A 1 205 ? -21.508 10.116 17.419 1.00 88.00 205 GLU A CA 1
ATOM 1585 C C . GLU A 1 205 ? -21.672 8.636 17.792 1.00 88.00 205 GLU A C 1
ATOM 1587 O O . GLU A 1 205 ? -21.740 8.308 18.980 1.00 88.00 205 GLU A O 1
ATOM 1592 N N . GLU A 1 206 ? -21.642 7.722 16.821 1.00 88.56 206 GLU A N 1
ATOM 1593 C CA . GLU A 1 206 ? -21.702 6.279 17.096 1.00 88.56 206 GLU A CA 1
ATOM 1594 C C . GLU A 1 206 ? -20.446 5.808 17.832 1.00 88.56 206 GLU A C 1
ATOM 1596 O O . GLU A 1 206 ? -20.527 5.041 18.795 1.00 88.56 206 GLU A O 1
ATOM 1601 N N . VAL A 1 207 ? -19.283 6.327 17.436 1.00 90.81 207 VAL A N 1
ATOM 1602 C CA . VAL A 1 207 ? -17.993 5.994 18.049 1.00 90.81 207 VAL A CA 1
ATOM 1603 C C . VAL A 1 207 ? -17.883 6.549 19.464 1.00 90.81 207 VAL A C 1
ATOM 1605 O O . VAL A 1 207 ? -17.371 5.859 20.343 1.00 90.81 207 VAL A O 1
ATOM 1608 N N . LYS A 1 208 ? -18.443 7.730 19.751 1.00 91.31 208 LYS A N 1
ATOM 1609 C CA . LYS A 1 208 ? -18.600 8.205 21.137 1.00 91.31 208 LYS A CA 1
ATOM 1610 C C . LYS A 1 208 ? -19.490 7.278 21.966 1.00 91.31 208 LYS A C 1
ATOM 1612 O O . LYS A 1 208 ? -19.205 7.046 23.141 1.00 91.31 208 LYS A O 1
ATOM 1617 N N . GLY A 1 209 ? -20.571 6.756 21.384 1.00 90.88 209 GLY A N 1
ATOM 1618 C CA . GLY A 1 209 ? -21.420 5.754 22.032 1.00 90.88 209 GLY A CA 1
ATOM 1619 C C . GLY A 1 209 ? -20.637 4.486 22.380 1.00 90.88 209 GLY A C 1
ATOM 1620 O O . GLY A 1 209 ? -20.687 4.015 23.518 1.00 90.88 209 GLY A O 1
ATOM 1621 N N . LEU A 1 210 ? -19.842 3.995 21.428 1.00 90.56 210 LEU A N 1
ATOM 1622 C CA . LEU A 1 210 ? -18.934 2.865 21.613 1.00 90.56 210 LEU A CA 1
ATOM 1623 C C . LEU A 1 210 ? -17.887 3.142 22.705 1.00 90.56 210 LEU A C 1
ATOM 1625 O O . LEU A 1 210 ? -17.714 2.316 23.600 1.00 90.56 210 LEU A O 1
ATOM 1629 N N . ALA A 1 211 ? -17.243 4.310 22.684 1.00 93.50 211 ALA A N 1
ATOM 1630 C CA . ALA A 1 211 ? -16.262 4.735 23.683 1.00 93.50 211 ALA A CA 1
ATOM 1631 C C . ALA A 1 211 ? -16.845 4.707 25.103 1.00 93.50 211 ALA A C 1
ATOM 1633 O O . ALA A 1 211 ? -16.262 4.121 26.014 1.00 93.50 211 ALA A O 1
ATOM 1634 N N . LYS A 1 212 ? -18.056 5.250 25.281 1.00 92.62 212 LYS A N 1
ATOM 1635 C CA . LYS A 1 212 ? -18.771 5.210 26.564 1.00 92.62 212 LYS A CA 1
ATOM 1636 C C . LYS A 1 212 ? -19.105 3.785 27.001 1.00 92.62 212 LYS A C 1
ATOM 1638 O O . LYS A 1 212 ? -18.983 3.475 28.183 1.00 92.62 212 LYS A O 1
ATOM 1643 N N . ALA A 1 213 ? -19.512 2.917 26.074 1.00 90.56 213 ALA A N 1
ATOM 1644 C CA . ALA A 1 213 ? -19.810 1.518 26.380 1.00 90.56 213 ALA A CA 1
ATOM 1645 C C . ALA A 1 213 ? -18.556 0.743 26.824 1.00 90.56 213 ALA A C 1
ATOM 1647 O O . ALA A 1 213 ? -18.620 -0.033 27.777 1.00 90.56 213 ALA A O 1
ATOM 1648 N N . LEU A 1 214 ? -17.412 0.995 26.178 1.00 92.38 214 LEU A N 1
ATOM 1649 C CA . LEU A 1 214 ? -16.105 0.452 26.562 1.00 92.38 214 LEU A CA 1
ATOM 1650 C C . LEU A 1 214 ? -15.694 0.943 27.958 1.00 92.38 214 LEU A C 1
ATOM 1652 O O . LEU A 1 214 ? -15.370 0.135 28.830 1.00 92.38 214 LEU A O 1
ATOM 1656 N N . ALA A 1 215 ? -15.799 2.252 28.199 1.00 93.88 215 ALA A N 1
ATOM 1657 C CA . ALA A 1 215 ? -15.480 2.879 29.481 1.00 93.88 215 ALA A CA 1
ATOM 1658 C C . ALA A 1 215 ? -16.337 2.339 30.633 1.00 93.88 215 ALA A C 1
ATOM 1660 O O . ALA A 1 215 ? -15.822 2.024 31.704 1.00 93.88 215 ALA A O 1
ATOM 1661 N N . ALA A 1 216 ? -17.642 2.166 30.402 1.00 93.00 216 ALA A N 1
ATOM 1662 C CA . ALA A 1 216 ? -18.571 1.605 31.383 1.00 93.00 216 ALA A CA 1
ATOM 1663 C C . ALA A 1 216 ? -18.227 0.156 31.776 1.00 93.00 216 ALA A C 1
ATOM 1665 O O . ALA A 1 216 ? -18.643 -0.315 32.833 1.00 93.00 216 ALA A O 1
ATOM 1666 N N . ARG A 1 217 ? -17.459 -0.549 30.938 1.00 92.31 217 ARG A N 1
ATOM 1667 C CA . ARG A 1 217 ? -16.947 -1.906 31.178 1.00 92.31 217 ARG A CA 1
ATOM 1668 C C . ARG A 1 217 ? -15.515 -1.917 31.735 1.00 92.31 217 ARG A C 1
ATOM 1670 O O . ARG A 1 217 ? -14.941 -2.991 31.876 1.00 92.31 217 ARG A O 1
ATOM 1677 N N . GLY A 1 218 ? -14.950 -0.752 32.064 1.00 92.38 218 GLY A N 1
ATOM 1678 C CA . GLY A 1 218 ? -13.622 -0.617 32.666 1.00 92.38 218 GLY A CA 1
ATOM 1679 C C . GLY A 1 218 ? -12.457 -0.616 31.673 1.00 92.38 218 GLY A C 1
ATOM 1680 O O . GLY A 1 218 ? -11.314 -0.723 32.107 1.00 92.38 218 GLY A O 1
ATOM 1681 N N . LEU A 1 219 ? -12.723 -0.498 30.368 1.00 94.38 219 LEU A N 1
ATOM 1682 C CA . LEU A 1 219 ? -11.682 -0.379 29.347 1.00 94.38 219 LEU A CA 1
ATOM 1683 C C . LEU A 1 219 ? -11.285 1.088 29.139 1.00 94.38 219 LEU A C 1
ATOM 1685 O O . LEU A 1 219 ? -12.127 1.980 29.032 1.00 94.38 219 LEU A O 1
ATOM 1689 N N . THR A 1 220 ? -9.985 1.322 29.033 1.00 95.06 220 THR A N 1
ATOM 1690 C CA . THR A 1 220 ? -9.375 2.596 28.647 1.00 95.06 220 THR A CA 1
ATOM 1691 C C . THR A 1 220 ? -9.342 2.723 27.124 1.00 95.06 220 THR A C 1
ATOM 1693 O O . THR A 1 220 ? -9.076 1.756 26.410 1.00 95.06 220 THR A O 1
ATOM 1696 N N . TYR A 1 221 ? -9.603 3.915 26.595 1.00 95.69 221 TYR A N 1
ATOM 1697 C CA . TYR A 1 221 ? -9.661 4.134 25.151 1.00 95.69 221 TYR A CA 1
ATOM 1698 C C . TYR A 1 221 ? -8.993 5.447 24.747 1.00 95.69 221 TYR A C 1
ATOM 1700 O O . TYR A 1 221 ? -9.017 6.425 25.490 1.00 95.69 221 TYR A O 1
ATOM 1708 N N . TRP A 1 222 ? -8.440 5.473 23.539 1.00 95.19 222 TRP A N 1
ATOM 1709 C CA . TRP A 1 222 ? -7.950 6.682 22.890 1.00 95.19 222 TRP A CA 1
ATOM 1710 C C . TRP A 1 222 ? -8.929 7.112 21.793 1.00 95.19 222 TRP A C 1
ATOM 1712 O O . TRP A 1 222 ? -9.306 6.299 20.946 1.00 95.19 222 TRP A O 1
ATOM 1722 N N . LEU A 1 223 ? -9.328 8.386 21.800 1.00 93.12 223 LEU A N 1
ATOM 1723 C CA . LEU A 1 223 ? -10.226 8.996 20.815 1.00 93.12 223 LEU A CA 1
ATOM 1724 C C . LEU A 1 223 ? -9.722 10.401 20.457 1.00 93.12 223 LEU A C 1
ATOM 1726 O O . LEU A 1 223 ? -9.508 11.214 21.358 1.00 93.12 223 LEU A O 1
ATOM 1730 N N . ASP A 1 224 ? -9.572 10.714 19.164 1.00 88.50 224 ASP A N 1
ATOM 1731 C CA . ASP A 1 224 ? -8.964 11.979 18.712 1.00 88.50 224 ASP A CA 1
ATOM 1732 C C . ASP A 1 224 ? -9.613 13.217 19.344 1.00 88.50 224 ASP A C 1
ATOM 1734 O O . ASP A 1 224 ? -8.918 14.085 19.866 1.00 88.50 224 ASP A O 1
ATOM 1738 N N . SER A 1 225 ? -10.944 13.251 19.391 1.00 89.00 225 SER A N 1
ATOM 1739 C CA . SER A 1 225 ? -11.716 14.398 19.861 1.00 89.00 225 SER A CA 1
ATOM 1740 C C . SER A 1 225 ? -11.557 14.689 21.353 1.00 89.00 225 SER A C 1
ATOM 1742 O O . SER A 1 225 ? -11.940 15.769 21.798 1.00 89.00 225 SER A O 1
ATOM 1744 N N . GLU A 1 226 ? -10.988 13.752 22.113 1.00 92.62 226 GLU A N 1
ATOM 1745 C CA . GLU A 1 226 ? -10.680 13.911 23.535 1.00 92.62 226 GLU A CA 1
ATOM 1746 C C . GLU A 1 226 ? -9.181 14.136 23.788 1.00 92.62 226 GLU A C 1
ATOM 1748 O O . GLU A 1 226 ? -8.810 14.775 24.774 1.00 92.62 226 GLU A O 1
ATOM 1753 N N . GLN A 1 227 ? -8.314 13.606 22.919 1.00 93.56 227 GLN A N 1
ATOM 1754 C CA . GLN A 1 227 ? -6.867 13.540 23.156 1.00 93.56 227 GLN A CA 1
ATOM 1755 C C . GLN A 1 227 ? -6.061 14.589 22.378 1.00 93.56 227 GLN A C 1
ATOM 1757 O O . GLN A 1 227 ? -4.937 14.900 22.777 1.00 93.56 227 GLN A O 1
ATOM 1762 N N . ILE A 1 228 ? -6.618 15.142 21.297 1.00 89.69 228 ILE A N 1
ATOM 1763 C CA . ILE A 1 228 ? -5.979 16.166 20.464 1.00 89.69 228 ILE A CA 1
ATOM 1764 C C . ILE A 1 228 ? -6.506 17.547 20.855 1.00 89.69 228 ILE A C 1
ATOM 1766 O O . ILE A 1 228 ? -7.709 17.809 20.805 1.00 89.69 228 ILE A O 1
ATOM 1770 N N . LYS A 1 229 ? -5.599 18.453 21.228 1.00 93.00 229 LYS A N 1
ATOM 1771 C CA . LYS A 1 229 ? -5.920 19.821 21.652 1.00 93.00 229 LYS A CA 1
ATOM 1772 C C . LYS A 1 229 ? -5.498 20.850 20.597 1.00 93.00 229 LYS A C 1
ATOM 1774 O O . LYS A 1 229 ? -4.596 20.584 19.801 1.00 93.00 229 LYS A O 1
ATOM 1779 N N . PRO A 1 230 ? -6.100 22.056 20.587 1.00 92.56 230 PRO A N 1
ATOM 1780 C CA . PRO A 1 230 ? -5.623 23.147 19.743 1.00 92.56 230 PRO A CA 1
ATOM 1781 C C . PRO A 1 230 ? -4.133 23.428 19.982 1.00 92.56 230 PRO A C 1
ATOM 1783 O O . PRO A 1 230 ? -3.724 23.670 21.116 1.00 92.56 230 PRO A O 1
ATOM 1786 N N . GLY A 1 231 ? -3.340 23.394 18.909 1.00 89.62 231 GLY A N 1
ATOM 1787 C CA . GLY A 1 231 ? -1.882 23.555 18.952 1.00 89.62 231 GLY A CA 1
ATOM 1788 C C . GLY A 1 231 ? -1.087 22.245 18.901 1.00 89.62 231 GLY A C 1
ATOM 1789 O O . GLY A 1 231 ? 0.120 22.298 18.674 1.00 89.62 231 GLY A O 1
ATOM 1790 N N . ASP A 1 232 ? -1.733 21.085 19.046 1.00 88.38 232 ASP A N 1
ATOM 1791 C CA . ASP A 1 232 ? -1.066 19.792 18.888 1.00 88.38 232 ASP A CA 1
ATOM 1792 C C . ASP A 1 232 ? -0.765 19.479 17.414 1.00 88.38 232 ASP A C 1
ATOM 1794 O O . ASP A 1 232 ? -1.535 19.791 16.502 1.00 88.38 232 ASP A O 1
ATOM 1798 N N . SER A 1 233 ? 0.337 18.762 17.183 1.00 81.69 233 SER A N 1
ATOM 1799 C CA . SER A 1 233 ? 0.554 18.072 15.911 1.00 81.69 233 SER A CA 1
ATOM 1800 C C . SER A 1 233 ? -0.397 16.879 15.829 1.00 81.69 233 SER A C 1
ATOM 1802 O O . SER A 1 233 ? -0.159 15.857 16.475 1.00 81.69 233 SER A O 1
ATOM 1804 N N . VAL A 1 234 ? -1.462 17.002 15.030 1.00 78.31 234 VAL A N 1
ATOM 1805 C CA . VAL A 1 234 ? -2.457 15.934 14.812 1.00 78.31 234 VAL A CA 1
ATOM 1806 C C . VAL A 1 234 ? -1.784 14.603 14.431 1.00 78.31 234 VAL A C 1
ATOM 1808 O O . VAL A 1 234 ? -2.007 13.620 15.142 1.00 78.31 234 VAL A O 1
ATOM 1811 N N . PRO A 1 235 ? -0.876 14.539 13.429 1.00 69.38 235 PRO A N 1
ATOM 1812 C CA . PRO A 1 235 ? -0.204 13.283 13.084 1.00 69.38 235 PRO A CA 1
ATOM 1813 C C . PRO A 1 235 ? 0.702 12.761 14.206 1.00 69.38 235 PRO A C 1
ATOM 1815 O O . PRO A 1 235 ? 0.838 11.553 14.394 1.00 69.38 235 PRO A O 1
ATOM 1818 N N . GLY A 1 236 ? 1.323 13.663 14.974 1.00 74.44 236 GLY A N 1
ATOM 1819 C CA . GLY A 1 236 ? 2.137 13.296 16.133 1.00 74.44 236 GLY A CA 1
ATOM 1820 C C . GLY A 1 236 ? 1.306 12.628 17.230 1.00 74.44 236 GLY A C 1
ATOM 1821 O O . GLY A 1 236 ? 1.679 11.563 17.715 1.00 74.44 236 GLY A O 1
ATOM 1822 N N . LYS A 1 237 ? 0.149 13.210 17.567 1.00 85.81 237 LYS A N 1
ATOM 1823 C CA . LYS A 1 237 ? -0.782 12.668 18.565 1.00 85.81 237 LYS A CA 1
ATOM 1824 C C . LYS A 1 237 ? -1.393 11.338 18.157 1.00 85.81 237 LYS A C 1
ATOM 1826 O O . LYS A 1 237 ? -1.530 10.455 19.000 1.00 85.81 237 LYS A O 1
ATOM 1831 N N . ILE A 1 238 ? -1.742 11.191 16.881 1.00 81.38 238 ILE A N 1
ATOM 1832 C CA . ILE A 1 238 ? -2.224 9.921 16.336 1.00 81.38 238 ILE A CA 1
ATOM 1833 C C . ILE A 1 238 ? -1.139 8.851 16.499 1.00 81.38 238 ILE A C 1
ATOM 1835 O O . ILE A 1 238 ? -1.410 7.804 17.079 1.00 81.38 238 ILE A O 1
ATOM 1839 N N . ASN A 1 239 ? 0.105 9.129 16.090 1.00 77.62 239 ASN A N 1
ATOM 1840 C CA . ASN A 1 239 ? 1.221 8.190 16.255 1.00 77.62 239 ASN A CA 1
ATOM 1841 C C . ASN A 1 239 ? 1.492 7.815 17.723 1.00 77.62 239 ASN A C 1
ATOM 1843 O O . ASN A 1 239 ? 1.743 6.644 18.004 1.00 77.62 239 ASN A O 1
ATOM 1847 N N . GLU A 1 240 ? 1.416 8.779 18.647 1.00 83.69 240 GLU A N 1
ATOM 1848 C CA . GLU A 1 240 ? 1.506 8.541 20.097 1.00 83.69 240 GLU A CA 1
ATOM 1849 C C . GLU A 1 240 ? 0.392 7.591 20.558 1.00 83.69 240 GLU A C 1
ATOM 1851 O O . GLU A 1 240 ? 0.669 6.525 21.104 1.00 83.69 240 GLU A O 1
ATOM 1856 N N . GLY A 1 241 ? -0.871 7.925 20.268 1.00 87.88 241 GLY A N 1
ATOM 1857 C CA . GLY A 1 241 ? -2.022 7.111 20.656 1.00 87.88 241 GLY A CA 1
ATOM 1858 C C . GLY A 1 241 ? -1.959 5.689 20.101 1.00 87.88 241 GLY A C 1
ATOM 1859 O O . GLY A 1 241 ? -2.282 4.738 20.808 1.00 87.88 241 GLY A O 1
ATOM 1860 N N . LEU A 1 242 ? -1.500 5.532 18.859 1.00 80.06 242 LEU A N 1
ATOM 1861 C CA . LEU A 1 242 ? -1.313 4.237 18.209 1.00 80.06 242 LEU A CA 1
ATOM 1862 C C . LEU A 1 242 ? -0.225 3.392 18.877 1.00 80.06 242 LEU A C 1
ATOM 1864 O O . LEU A 1 242 ? -0.432 2.195 19.077 1.00 80.06 242 LEU A O 1
ATOM 1868 N N . GLY A 1 243 ? 0.917 3.997 19.217 1.00 80.12 243 GLY A N 1
ATOM 1869 C CA . GLY A 1 243 ? 1.998 3.321 19.940 1.00 80.12 243 GLY A CA 1
ATOM 1870 C C . GLY A 1 243 ? 1.589 2.901 21.353 1.00 80.12 243 GLY A C 1
ATOM 1871 O O . GLY A 1 243 ? 1.977 1.833 21.820 1.00 80.12 243 GLY A O 1
ATOM 1872 N N . ASP A 1 244 ? 0.730 3.697 21.983 1.00 88.38 244 ASP A N 1
ATOM 1873 C CA . ASP A 1 244 ? 0.264 3.507 23.354 1.00 88.38 244 ASP A CA 1
ATOM 1874 C C . ASP A 1 244 ? -0.983 2.616 23.481 1.00 88.38 244 ASP A C 1
ATOM 1876 O O . ASP A 1 244 ? -1.489 2.440 24.593 1.00 88.38 244 ASP A O 1
ATOM 1880 N N . SER A 1 245 ? -1.493 2.054 22.379 1.00 89.31 245 SER A N 1
ATOM 1881 C CA . SER A 1 245 ? -2.742 1.281 22.360 1.00 89.31 245 SER A CA 1
ATOM 1882 C C . SER A 1 245 ? -2.540 -0.215 22.115 1.00 89.31 245 SER A C 1
ATOM 1884 O O . SER A 1 245 ? -1.845 -0.641 21.188 1.00 89.31 245 SER A O 1
ATOM 1886 N N . ARG A 1 246 ? -3.235 -1.034 22.916 1.00 88.31 246 ARG A N 1
ATOM 1887 C CA . ARG A 1 246 ? -3.223 -2.506 22.841 1.00 88.31 246 ARG A CA 1
ATOM 1888 C C . ARG A 1 246 ? -3.876 -3.038 21.564 1.00 88.31 246 ARG A C 1
ATOM 1890 O O . ARG A 1 246 ? -3.355 -3.977 20.952 1.00 88.31 246 ARG A O 1
ATOM 1897 N N . TYR A 1 247 ? -5.017 -2.472 21.194 1.00 89.88 247 TYR A N 1
ATOM 1898 C CA . TYR A 1 247 ? -5.783 -2.809 19.998 1.00 89.88 247 TYR A CA 1
ATOM 1899 C C . TYR A 1 247 ? -6.152 -1.537 19.244 1.00 89.88 247 TYR A C 1
ATOM 1901 O O . TYR A 1 247 ? -6.294 -0.477 19.843 1.00 89.88 247 TYR A O 1
ATOM 1909 N N . LEU A 1 248 ? -6.3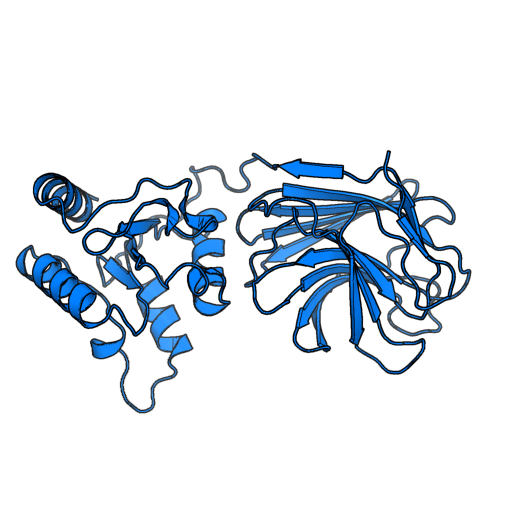65 -1.653 17.939 1.00 90.56 248 LEU A N 1
ATOM 1910 C CA . LEU A 1 248 ? -6.952 -0.602 17.119 1.00 90.56 248 LEU A CA 1
ATOM 1911 C C . LEU A 1 248 ? -8.311 -1.081 16.625 1.00 90.56 248 LEU A C 1
ATOM 1913 O O . LEU A 1 248 ? -8.399 -2.088 15.924 1.00 90.56 248 LEU A O 1
ATOM 1917 N N . LEU A 1 249 ? -9.370 -0.368 16.994 1.00 91.44 249 LEU A N 1
ATOM 1918 C CA . LEU A 1 249 ? -10.717 -0.633 16.510 1.00 91.44 249 LEU A CA 1
ATOM 1919 C C . LEU A 1 249 ? -10.961 0.198 15.265 1.00 91.44 249 LEU A C 1
ATOM 1921 O O . LEU A 1 249 ? -11.019 1.426 15.315 1.00 91.44 249 LEU A O 1
ATOM 1925 N N . ALA A 1 250 ? -11.062 -0.503 14.146 1.00 89.06 250 ALA A N 1
ATOM 1926 C CA . ALA A 1 250 ? -11.346 0.073 12.853 1.00 89.06 250 ALA A CA 1
ATOM 1927 C C . ALA A 1 250 ? -12.859 0.237 12.705 1.00 89.06 250 ALA A C 1
ATOM 1929 O O . ALA A 1 250 ? -13.535 -0.720 12.338 1.00 89.06 250 ALA A O 1
ATOM 1930 N N . CYS A 1 251 ? -13.390 1.413 13.039 1.00 89.50 251 CYS A N 1
ATOM 1931 C CA . CYS A 1 251 ? -14.825 1.683 13.011 1.00 89.50 251 CYS A CA 1
ATOM 1932 C C . CYS A 1 251 ? -15.275 1.931 11.564 1.00 89.50 251 CYS A C 1
ATOM 1934 O O . CYS A 1 251 ? -14.857 2.897 10.929 1.00 89.50 251 CYS A O 1
ATOM 1936 N N . ILE A 1 252 ? -16.077 1.013 11.027 1.00 88.44 252 ILE A N 1
ATOM 1937 C CA . ILE A 1 252 ? -16.465 0.957 9.616 1.00 88.44 252 ILE A CA 1
ATOM 1938 C C . ILE A 1 252 ? -17.896 1.474 9.453 1.00 88.44 252 ILE A C 1
ATOM 1940 O O . ILE A 1 252 ? -18.833 0.911 10.024 1.00 88.44 252 ILE A O 1
ATOM 1944 N N . SER A 1 253 ? -18.042 2.491 8.607 1.00 85.25 253 SER A N 1
ATOM 1945 C CA . SER A 1 253 ? -19.299 2.992 8.036 1.00 85.25 253 SER A CA 1
ATOM 1946 C C . SER A 1 253 ? -19.393 2.719 6.538 1.00 85.25 253 SER A C 1
ATOM 1948 O O . SER A 1 253 ? -18.428 2.267 5.911 1.00 85.25 253 SER A O 1
ATOM 1950 N N . GLU A 1 254 ? -20.534 3.046 5.930 1.00 82.56 254 GLU A N 1
ATOM 1951 C CA . GLU A 1 254 ? -20.728 2.919 4.482 1.00 82.56 254 GLU A CA 1
ATOM 1952 C C . GLU A 1 254 ? -19.708 3.725 3.654 1.00 82.56 254 GLU A C 1
ATOM 1954 O O . GLU A 1 254 ? -19.281 3.260 2.592 1.00 82.56 254 GLU A O 1
ATOM 1959 N N . SER A 1 255 ? -19.277 4.884 4.165 1.00 71.62 255 SER A N 1
ATOM 1960 C CA . SER A 1 255 ? -18.331 5.832 3.551 1.00 71.62 255 SER A CA 1
ATOM 1961 C C . SER A 1 255 ? -16.851 5.481 3.780 1.00 71.62 255 SER A C 1
ATOM 1963 O O . SER A 1 255 ? -15.979 5.959 3.054 1.00 71.62 255 SER A O 1
ATOM 1965 N N . SER A 1 256 ? -16.546 4.603 4.740 1.00 64.06 256 SER A N 1
ATOM 1966 C CA . SER A 1 256 ? -15.181 4.382 5.248 1.00 64.06 256 SER A CA 1
ATOM 1967 C C . SER A 1 256 ? -14.202 3.671 4.294 1.00 64.06 256 SER A C 1
ATOM 1969 O O . SER A 1 256 ? -13.015 3.575 4.597 1.00 64.06 256 SER A O 1
ATOM 1971 N N . GLN A 1 257 ? -14.635 3.186 3.121 1.00 61.16 257 GLN A N 1
ATOM 1972 C CA . GLN A 1 257 ? -13.807 2.333 2.243 1.00 61.16 257 GLN A CA 1
ATOM 1973 C C . GLN A 1 257 ? -12.491 2.981 1.769 1.00 61.16 257 GLN A C 1
ATOM 1975 O O . GLN A 1 257 ? -11.510 2.266 1.556 1.00 61.16 257 GLN A O 1
ATOM 1980 N N . GLY A 1 258 ? -12.465 4.304 1.575 1.00 58.34 258 GLY A N 1
ATOM 1981 C CA . GLY A 1 258 ? -11.303 5.023 1.034 1.00 58.34 258 GLY A CA 1
ATOM 1982 C C . GLY A 1 258 ? -10.280 5.477 2.079 1.00 58.34 258 GLY A C 1
ATOM 1983 O O . GLY A 1 258 ? -9.095 5.575 1.765 1.00 58.34 258 GLY A O 1
ATOM 1984 N N . GLU A 1 259 ? -10.706 5.719 3.321 1.00 61.25 259 GLU A N 1
ATOM 1985 C CA . GLU A 1 259 ? -9.865 6.366 4.342 1.00 61.25 259 GLU A CA 1
ATOM 1986 C C . GLU A 1 259 ? -8.794 5.431 4.921 1.00 61.25 259 GLU A C 1
ATOM 1988 O O . GLU A 1 259 ? -7.694 5.867 5.252 1.00 61.25 259 GLU A O 1
ATOM 1993 N N . TRP A 1 260 ? -9.037 4.120 4.930 1.00 62.56 260 TRP A N 1
ATOM 1994 C CA . TRP A 1 260 ? -8.056 3.118 5.373 1.00 62.56 260 TRP A CA 1
ATOM 1995 C C . TRP A 1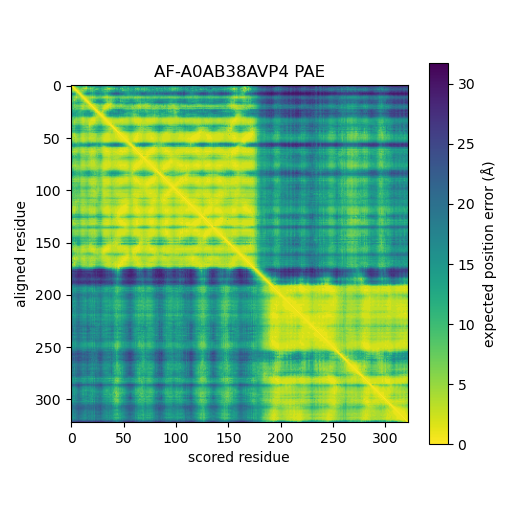 260 ? -6.855 2.942 4.440 1.00 62.56 260 TRP A C 1
ATOM 1997 O O . TRP A 1 260 ? -5.881 2.291 4.808 1.00 62.56 260 TRP A O 1
ATOM 2007 N N . VAL A 1 261 ? -6.928 3.494 3.228 1.00 51.19 261 VAL A N 1
ATOM 2008 C CA . VAL A 1 261 ? -5.844 3.472 2.234 1.00 51.19 261 VAL A CA 1
ATOM 2009 C C . VAL A 1 261 ? -4.974 4.738 2.339 1.00 51.19 261 VAL A C 1
ATOM 2011 O O . VAL A 1 261 ? -3.989 4.886 1.620 1.00 51.19 261 VAL A O 1
ATOM 2014 N N . THR A 1 262 ? -5.315 5.664 3.243 1.00 57.22 262 THR A N 1
ATOM 2015 C CA . THR A 1 262 ? -4.550 6.898 3.461 1.00 57.22 262 THR A CA 1
ATOM 2016 C C . THR A 1 262 ? -3.234 6.630 4.191 1.00 57.22 262 THR A C 1
ATOM 2018 O O . THR A 1 262 ? -3.087 5.657 4.934 1.00 57.22 262 THR A O 1
ATOM 2021 N N . ALA A 1 263 ? -2.259 7.520 3.992 1.00 51.53 263 ALA A N 1
ATOM 2022 C CA . ALA A 1 263 ? -0.923 7.398 4.575 1.00 51.53 263 ALA A CA 1
ATOM 2023 C C . ALA A 1 263 ? -0.925 7.366 6.119 1.00 51.53 263 ALA A C 1
ATOM 2025 O O . ALA A 1 263 ? -0.041 6.746 6.707 1.00 51.53 263 ALA A O 1
ATOM 2026 N N . GLU A 1 264 ? -1.917 7.992 6.767 1.00 59.69 264 GLU A N 1
ATOM 2027 C CA . GLU A 1 264 ? -2.029 8.054 8.232 1.00 59.69 264 GLU A CA 1
ATOM 2028 C C . GLU A 1 264 ? -2.268 6.668 8.848 1.00 59.69 264 GLU A C 1
ATOM 2030 O O . GLU A 1 264 ? -1.595 6.286 9.805 1.00 59.69 264 GLU A O 1
ATOM 2035 N N . TYR A 1 265 ? -3.155 5.868 8.249 1.00 65.88 265 TYR A N 1
ATOM 2036 C CA . TYR A 1 265 ? -3.459 4.509 8.715 1.00 65.88 265 TYR A CA 1
ATOM 2037 C C . TYR A 1 265 ? -2.625 3.431 8.013 1.00 65.88 265 TYR A C 1
ATOM 2039 O O . TYR A 1 265 ? -2.400 2.356 8.580 1.00 65.88 265 TYR A O 1
ATOM 2047 N N . GLY A 1 266 ? -2.099 3.729 6.820 1.00 62.84 266 GLY A N 1
ATOM 2048 C CA . GLY A 1 266 ? -1.209 2.853 6.056 1.00 62.84 266 GLY A CA 1
ATOM 2049 C C . GLY A 1 266 ? 0.041 2.444 6.837 1.00 62.84 266 GLY A C 1
ATOM 2050 O O . GLY A 1 266 ? 0.417 1.273 6.814 1.00 62.84 266 GLY A O 1
ATOM 2051 N N . GLY A 1 267 ? 0.625 3.356 7.623 1.00 64.06 267 GLY A N 1
ATOM 2052 C CA . GLY A 1 267 ? 1.771 3.050 8.487 1.00 64.06 267 GLY A CA 1
ATOM 2053 C C . GLY A 1 267 ? 1.457 2.035 9.596 1.00 64.06 267 GLY A C 1
ATOM 2054 O O . GLY A 1 267 ? 2.268 1.153 9.878 1.00 64.06 267 GLY A O 1
ATOM 2055 N N . VAL A 1 268 ? 0.266 2.099 10.197 1.00 67.19 268 VAL A N 1
ATOM 2056 C CA . VAL A 1 268 ? -0.163 1.151 11.244 1.00 67.19 268 VAL A CA 1
ATOM 2057 C C . VAL A 1 268 ? -0.470 -0.211 10.651 1.00 67.19 268 VAL A C 1
ATOM 2059 O O . VAL A 1 268 ? -0.016 -1.229 11.169 1.00 67.19 268 VAL A O 1
ATOM 2062 N N . LEU A 1 269 ? -1.211 -0.216 9.543 1.00 67.94 269 LEU A N 1
ATOM 2063 C CA . LEU A 1 269 ? -1.512 -1.415 8.772 1.00 67.94 269 LEU A CA 1
ATOM 2064 C C . LEU A 1 269 ? -0.221 -2.105 8.334 1.00 67.94 269 LEU A C 1
ATOM 2066 O O . LEU A 1 269 ? -0.077 -3.304 8.550 1.00 67.94 269 LEU A O 1
ATOM 2070 N N . SER A 1 270 ? 0.740 -1.342 7.808 1.00 62.56 270 SER A N 1
ATOM 2071 C CA . SER A 1 270 ? 2.085 -1.817 7.486 1.00 62.56 270 SER A CA 1
ATOM 2072 C C . SER A 1 270 ? 2.730 -2.480 8.699 1.00 62.56 270 SER A C 1
ATOM 2074 O O . SER A 1 270 ? 3.058 -3.657 8.644 1.00 62.56 270 SER A O 1
ATOM 2076 N N . ARG A 1 271 ? 2.849 -1.777 9.831 1.00 66.62 271 ARG A N 1
ATOM 2077 C CA . ARG A 1 271 ? 3.526 -2.306 11.028 1.00 66.62 271 ARG A CA 1
ATOM 2078 C C . ARG A 1 271 ? 2.844 -3.539 11.625 1.00 66.62 271 ARG A C 1
ATOM 2080 O O . ARG A 1 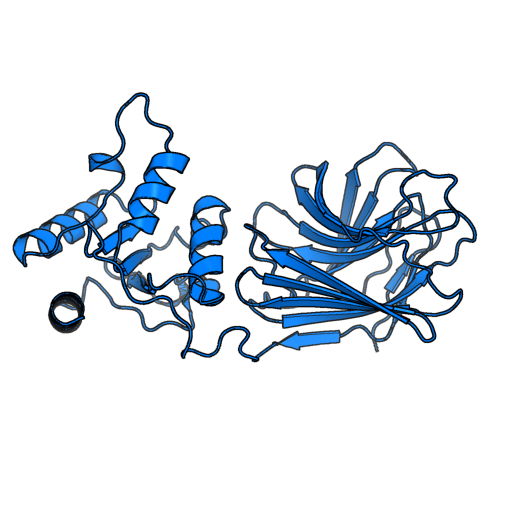271 ? 3.524 -4.446 12.102 1.00 66.62 271 ARG A O 1
ATOM 2087 N N . GLU A 1 272 ? 1.513 -3.598 11.636 1.00 70.75 272 GLU A N 1
ATOM 2088 C CA . GLU A 1 272 ? 0.795 -4.785 12.114 1.00 70.75 272 GLU A CA 1
ATOM 2089 C C . GLU A 1 272 ? 1.005 -5.971 11.167 1.00 70.75 272 GLU A C 1
ATOM 2091 O O . GLU A 1 272 ? 1.327 -7.076 11.619 1.00 70.75 272 GLU A O 1
ATOM 2096 N N . LEU A 1 273 ? 0.787 -5.757 9.866 1.00 64.12 273 LEU A N 1
ATOM 2097 C CA . LEU A 1 273 ? 0.876 -6.808 8.860 1.00 64.12 273 LEU A CA 1
ATOM 2098 C C . LEU A 1 273 ? 2.326 -7.305 8.712 1.00 64.12 273 LEU A C 1
ATOM 2100 O O . LEU A 1 273 ? 2.540 -8.489 8.456 1.00 64.12 273 LEU A O 1
ATOM 2104 N N . SER A 1 274 ? 3.312 -6.418 8.884 1.00 57.53 274 SER A N 1
ATOM 2105 C CA . SER A 1 274 ? 4.743 -6.722 8.817 1.00 57.53 274 SER A CA 1
ATOM 2106 C C . SER A 1 274 ? 5.253 -7.394 10.095 1.00 57.53 274 SER A C 1
ATOM 2108 O O . SER A 1 274 ? 6.400 -7.833 10.146 1.00 57.53 274 SER A O 1
ATOM 2110 N N . GLY A 1 275 ? 4.423 -7.483 11.140 1.00 62.25 275 GLY A N 1
ATOM 2111 C CA . GLY A 1 275 ? 4.790 -8.062 12.431 1.00 62.25 275 GLY A CA 1
ATOM 2112 C C . GLY A 1 275 ? 5.718 -7.186 13.279 1.00 62.25 275 GLY A C 1
ATOM 2113 O O . GLY A 1 275 ? 6.179 -7.641 14.323 1.00 62.25 275 GLY A O 1
ATOM 2114 N N . GLU A 1 276 ? 5.971 -5.942 12.864 1.00 64.38 276 GLU A N 1
ATOM 2115 C CA . GLU A 1 276 ? 6.738 -4.937 13.621 1.00 64.38 276 GLU A CA 1
ATOM 2116 C C . GLU A 1 276 ? 5.959 -4.371 14.809 1.00 64.38 276 GLU A C 1
ATOM 2118 O O . GLU A 1 276 ? 6.548 -3.774 15.708 1.00 64.38 276 GLU A O 1
ATOM 2123 N N . SER A 1 277 ? 4.634 -4.534 14.812 1.00 70.50 277 SER A N 1
ATOM 2124 C CA . SER A 1 277 ? 3.764 -4.121 15.908 1.00 70.50 277 SER A CA 1
ATOM 2125 C C . SER A 1 277 ? 3.069 -5.305 16.579 1.00 70.50 277 SER A C 1
ATOM 2127 O O . SER A 1 277 ? 2.659 -6.283 15.940 1.00 70.50 277 SER A O 1
ATOM 2129 N N . SER A 1 278 ? 2.910 -5.185 17.896 1.00 73.12 278 SER A N 1
ATOM 2130 C CA . SER A 1 278 ? 2.040 -6.036 18.708 1.00 73.12 278 SER A CA 1
ATOM 2131 C C . SER A 1 278 ? 0.585 -5.540 18.724 1.00 73.12 278 SER A C 1
ATOM 2133 O O . SER A 1 278 ? -0.308 -6.319 19.066 1.00 73.12 278 SER A O 1
ATOM 2135 N N . THR A 1 279 ? 0.322 -4.291 18.310 1.00 78.00 279 THR A N 1
ATOM 2136 C CA . THR A 1 279 ? -1.030 -3.727 18.172 1.00 78.00 279 THR A CA 1
ATOM 2137 C C . THR A 1 279 ? -1.799 -4.485 17.099 1.00 78.00 279 THR A C 1
ATOM 2139 O O . THR A 1 279 ? -1.347 -4.603 15.961 1.00 78.00 279 THR A O 1
ATOM 2142 N N . ARG A 1 280 ? -2.982 -4.996 17.450 1.00 83.62 280 ARG A N 1
ATOM 2143 C CA . ARG A 1 280 ? -3.856 -5.729 16.523 1.00 83.62 280 ARG A CA 1
ATOM 2144 C C . ARG A 1 280 ? -5.006 -4.846 16.063 1.00 83.62 280 ARG A C 1
ATOM 2146 O O . ARG A 1 280 ? -5.663 -4.226 16.896 1.00 83.62 280 ARG A O 1
ATOM 2153 N N . ILE A 1 281 ? -5.284 -4.853 14.763 1.00 86.88 281 ILE A N 1
ATOM 2154 C CA . ILE A 1 281 ? -6.421 -4.145 14.174 1.00 86.88 281 ILE A CA 1
ATOM 2155 C C . ILE A 1 281 ? -7.640 -5.068 14.164 1.00 86.88 281 ILE A C 1
ATOM 2157 O O . ILE A 1 281 ? -7.555 -6.217 13.720 1.00 86.88 281 ILE A O 1
ATOM 2161 N N . ILE A 1 282 ? -8.776 -4.565 14.641 1.00 90.62 282 ILE A N 1
ATOM 2162 C CA . ILE A 1 282 ? -10.051 -5.278 14.720 1.00 90.62 282 ILE A CA 1
ATOM 2163 C C . ILE A 1 282 ? -11.117 -4.434 14.015 1.00 90.62 282 ILE A C 1
ATOM 2165 O O . ILE A 1 282 ? -11.423 -3.340 14.488 1.00 90.62 282 ILE A O 1
ATOM 2169 N N . PRO A 1 283 ? -11.692 -4.906 12.896 1.00 90.75 283 PRO A N 1
ATOM 2170 C CA . PRO A 1 283 ? -12.781 -4.196 12.236 1.00 90.75 283 PRO A CA 1
ATOM 2171 C C . PRO A 1 283 ? -14.065 -4.257 13.064 1.00 90.75 283 PRO A C 1
ATOM 2173 O O . PRO A 1 283 ? -14.477 -5.329 13.513 1.00 90.75 283 PRO A O 1
ATOM 2176 N N . VAL A 1 284 ? -14.702 -3.103 13.236 1.00 91.50 284 VAL A N 1
ATOM 2177 C CA . VAL A 1 284 ? -15.960 -2.914 13.961 1.00 91.50 284 VAL A CA 1
ATOM 2178 C C . VAL A 1 284 ? -16.961 -2.293 12.997 1.00 91.50 284 VAL A C 1
ATOM 2180 O O . VAL A 1 284 ? -16.859 -1.115 12.672 1.00 91.50 284 VAL A O 1
ATOM 2183 N N . LEU A 1 285 ? -17.921 -3.081 12.522 1.00 90.94 285 LEU A N 1
ATOM 2184 C CA . LEU A 1 285 ? -19.051 -2.570 11.750 1.00 90.94 285 LEU A CA 1
ATOM 2185 C C . LEU A 1 285 ? -19.954 -1.776 12.694 1.00 90.94 285 LEU A C 1
ATOM 2187 O O . LEU A 1 285 ? -20.437 -2.322 13.693 1.00 90.94 285 LEU A O 1
ATOM 2191 N N . LEU A 1 286 ? -20.138 -0.491 12.399 1.00 87.50 286 LEU A N 1
ATOM 2192 C CA . LEU A 1 286 ? -21.043 0.366 13.152 1.00 87.50 286 LEU A CA 1
ATOM 2193 C C . LEU A 1 286 ? -22.478 0.144 12.666 1.00 87.50 286 LEU A C 1
ATOM 2195 O O . LEU A 1 286 ? -22.717 0.097 11.463 1.00 87.50 286 LEU A O 1
ATOM 2199 N N . ALA A 1 287 ? -23.427 0.014 13.595 1.00 81.00 287 ALA A N 1
ATOM 2200 C CA . ALA A 1 287 ? -24.842 -0.185 13.278 1.00 81.00 287 ALA A CA 1
ATOM 2201 C C . ALA A 1 287 ? -25.066 -1.377 12.313 1.00 81.00 287 ALA A C 1
ATOM 2203 O O . ALA A 1 287 ? -24.500 -2.454 12.528 1.00 81.00 287 ALA A O 1
ATOM 2204 N N . ASP A 1 288 ? -25.876 -1.180 11.269 1.00 79.56 288 ASP A N 1
ATOM 2205 C CA . ASP A 1 288 ? -26.277 -2.204 10.294 1.00 79.56 288 ASP A CA 1
ATOM 2206 C C . ASP A 1 288 ? -25.399 -2.215 9.026 1.00 79.56 288 ASP A C 1
ATOM 2208 O O . ASP A 1 288 ? -25.806 -2.708 7.973 1.00 79.56 288 ASP A O 1
ATOM 2212 N N . VAL A 1 289 ? -24.177 -1.679 9.107 1.00 86.81 289 VAL A N 1
ATOM 2213 C CA . VAL A 1 289 ? -23.253 -1.636 7.966 1.00 86.81 289 VAL A CA 1
ATOM 2214 C C . VAL A 1 289 ? -22.917 -3.050 7.496 1.00 86.81 289 VAL A C 1
ATOM 2216 O O . VAL A 1 289 ? -22.471 -3.905 8.263 1.00 86.81 289 VAL A O 1
ATOM 2219 N N . GLU A 1 290 ? -23.080 -3.293 6.197 1.00 86.75 290 GLU A N 1
ATOM 2220 C CA . GLU A 1 290 ? -22.777 -4.592 5.606 1.00 86.75 290 GLU A CA 1
ATOM 2221 C C . GLU A 1 290 ? -21.257 -4.860 5.505 1.00 86.75 290 GLU A C 1
ATOM 2223 O O . GLU A 1 290 ? -20.477 -3.959 5.177 1.00 86.75 290 GLU A O 1
ATOM 2228 N N . PRO A 1 291 ? -20.803 -6.126 5.620 1.00 85.69 291 PRO A N 1
ATOM 2229 C CA . PRO A 1 291 ? -19.385 -6.493 5.509 1.00 85.69 291 PRO A CA 1
ATOM 2230 C C . PRO A 1 291 ? -18.705 -6.105 4.186 1.00 85.69 291 PRO A C 1
ATOM 2232 O O . PRO A 1 291 ? -17.477 -6.032 4.121 1.00 85.69 291 PRO A O 1
ATOM 2235 N N . LYS A 1 292 ? -19.470 -5.828 3.119 1.00 83.62 292 LYS A N 1
ATOM 2236 C CA . LYS A 1 292 ? -18.933 -5.329 1.839 1.00 83.62 292 LYS A CA 1
ATOM 2237 C C . LYS A 1 292 ? -18.207 -3.985 1.986 1.00 83.62 292 LYS A C 1
ATOM 2239 O O . LYS A 1 292 ? -17.341 -3.682 1.161 1.00 83.62 292 LYS A O 1
ATOM 2244 N N . HIS A 1 293 ? -18.546 -3.220 3.029 1.00 83.00 293 HIS A N 1
ATOM 2245 C CA . HIS A 1 293 ? -17.925 -1.942 3.373 1.00 83.00 293 HIS A CA 1
ATOM 2246 C C . HIS A 1 293 ? -16.588 -2.087 4.100 1.00 83.00 293 HIS A C 1
ATOM 2248 O O . HIS A 1 293 ? -15.856 -1.109 4.209 1.00 83.00 293 HIS A O 1
ATOM 2254 N N . ILE A 1 294 ? -16.211 -3.302 4.519 1.00 81.88 294 ILE A N 1
ATOM 2255 C CA . ILE A 1 294 ? -14.894 -3.537 5.110 1.00 81.88 294 ILE A CA 1
ATOM 2256 C C . ILE A 1 294 ? -13.818 -3.253 4.047 1.00 81.88 294 ILE A C 1
ATOM 2258 O O . ILE A 1 294 ? -13.827 -3.889 2.976 1.00 81.88 294 ILE A O 1
ATOM 2262 N N . PRO A 1 295 ? -12.868 -2.343 4.343 1.00 76.25 295 PRO A N 1
ATOM 2263 C CA . PRO A 1 295 ? -11.758 -2.028 3.459 1.00 76.25 295 PRO A CA 1
ATOM 2264 C C . PRO A 1 295 ? -11.015 -3.287 3.060 1.00 76.25 295 PRO A C 1
ATOM 2266 O O . PRO A 1 295 ? -10.835 -4.194 3.875 1.00 76.25 295 PRO A O 1
ATOM 2269 N N . ILE A 1 296 ? -10.536 -3.329 1.817 1.00 71.50 296 ILE A N 1
ATOM 2270 C CA . ILE A 1 296 ? -9.878 -4.515 1.264 1.00 71.50 296 ILE A CA 1
ATOM 2271 C C . ILE A 1 296 ? -8.800 -5.067 2.210 1.00 71.50 296 ILE A C 1
ATOM 2273 O O . ILE A 1 296 ? -8.805 -6.265 2.481 1.00 71.50 296 ILE A O 1
ATOM 2277 N N . LEU A 1 297 ? -8.001 -4.183 2.821 1.00 69.06 297 LEU A N 1
ATOM 2278 C CA . LEU A 1 297 ? -6.924 -4.489 3.776 1.00 69.06 297 LEU A CA 1
ATOM 2279 C C . LEU A 1 297 ? -7.367 -5.248 5.031 1.00 69.06 297 LEU A C 1
ATOM 2281 O O . LEU A 1 297 ? -6.575 -5.963 5.642 1.00 69.06 297 LEU A O 1
ATOM 2285 N N . LEU A 1 298 ? -8.633 -5.112 5.407 1.00 77.00 298 LEU A N 1
ATOM 2286 C CA . LEU A 1 298 ? -9.201 -5.671 6.624 1.00 77.00 298 LEU A CA 1
ATOM 2287 C C . LEU A 1 298 ? -10.117 -6.872 6.359 1.00 77.00 298 LEU A C 1
ATOM 2289 O O . LEU A 1 298 ? -10.484 -7.563 7.306 1.00 77.00 298 LEU A O 1
ATOM 2293 N N . ARG A 1 299 ? -10.442 -7.187 5.095 1.00 76.56 299 ARG A N 1
ATOM 2294 C CA . ARG A 1 299 ? -11.375 -8.279 4.738 1.00 76.56 299 ARG A CA 1
ATOM 2295 C C . ARG A 1 299 ? -10.919 -9.667 5.186 1.00 76.56 299 ARG A C 1
ATOM 2297 O O . ARG A 1 299 ? -11.751 -10.548 5.365 1.00 76.56 299 ARG A O 1
ATOM 2304 N N . GLY A 1 300 ? -9.613 -9.872 5.363 1.00 75.50 300 GLY A N 1
ATOM 2305 C CA . GLY A 1 300 ? -9.059 -11.125 5.889 1.00 75.50 300 GLY A CA 1
ATOM 2306 C C . GLY A 1 300 ? -9.142 -11.264 7.414 1.00 75.50 300 GLY A C 1
ATOM 2307 O O . GLY A 1 300 ? -8.771 -12.309 7.945 1.00 75.50 300 GLY A O 1
ATOM 2308 N N . LYS A 1 301 ? -9.585 -10.227 8.135 1.00 81.56 301 LYS A N 1
ATOM 2309 C CA . LYS A 1 301 ? -9.686 -10.228 9.598 1.00 81.56 301 LYS A CA 1
ATOM 2310 C C . LYS A 1 301 ? -11.121 -10.507 10.037 1.00 81.56 301 LYS A C 1
ATOM 2312 O O . LYS A 1 301 ? -12.079 -10.066 9.406 1.00 81.56 301 LYS A O 1
ATOM 2317 N N . ARG A 1 302 ? -11.267 -11.204 11.167 1.00 85.88 302 ARG A N 1
ATOM 2318 C CA . ARG A 1 302 ? -12.564 -11.343 11.840 1.00 85.88 302 ARG A CA 1
ATOM 2319 C C . ARG A 1 302 ? -13.009 -9.963 12.327 1.00 85.88 302 ARG A C 1
ATOM 2321 O O . ARG A 1 302 ? -12.264 -9.311 13.054 1.00 85.88 302 ARG A O 1
ATOM 2328 N N . TYR A 1 303 ? -14.203 -9.554 11.922 1.00 89.88 303 TYR A N 1
ATOM 2329 C CA . TYR A 1 303 ? -14.840 -8.317 12.356 1.00 89.88 303 TYR A CA 1
ATOM 2330 C C . TYR A 1 303 ? -15.884 -8.594 13.440 1.00 89.88 303 TYR A C 1
ATOM 2332 O O . TYR A 1 303 ? -16.292 -9.740 13.655 1.00 89.88 303 TYR A O 1
ATOM 2340 N N . ILE A 1 304 ? -16.328 -7.532 14.101 1.00 91.19 304 ILE A N 1
ATOM 2341 C CA . ILE A 1 304 ? -17.489 -7.532 14.993 1.00 91.19 304 ILE A CA 1
ATOM 2342 C C . ILE A 1 304 ? -18.528 -6.536 14.474 1.00 91.19 304 ILE A C 1
ATOM 2344 O O . ILE A 1 304 ? -18.180 -5.603 13.754 1.00 91.19 304 ILE A O 1
ATOM 2348 N N . SER A 1 305 ? -19.791 -6.718 14.849 1.00 88.12 305 SER A N 1
ATOM 2349 C CA . SER A 1 305 ? -20.843 -5.717 14.643 1.00 88.12 305 SER A CA 1
ATOM 2350 C C . SER A 1 305 ? -21.246 -5.147 15.995 1.00 88.12 305 SER A C 1
ATOM 2352 O O . SER A 1 305 ? -21.476 -5.911 16.935 1.00 88.12 305 SER A O 1
ATOM 2354 N N . SER A 1 306 ? -21.342 -3.820 16.095 1.00 82.75 306 SER A N 1
ATOM 2355 C CA . SER A 1 306 ? -21.812 -3.162 17.317 1.00 82.75 306 SER A CA 1
ATOM 2356 C C . SER A 1 306 ? -23.319 -3.331 17.549 1.00 82.75 306 SER A C 1
ATOM 2358 O O . SER A 1 306 ? -23.774 -3.184 18.682 1.00 82.75 306 SER A O 1
ATOM 2360 N N . ALA A 1 307 ? -24.093 -3.697 16.520 1.00 82.75 307 ALA A N 1
ATOM 2361 C CA . ALA A 1 307 ? -25.530 -3.952 16.638 1.00 82.75 307 ALA A CA 1
ATOM 2362 C C . ALA A 1 307 ? -25.848 -5.275 17.364 1.00 82.75 307 ALA A C 1
ATOM 2364 O O . ALA A 1 307 ? -26.891 -5.408 18.009 1.00 82.75 307 ALA A O 1
ATOM 2365 N N . ASN A 1 308 ? -24.944 -6.260 17.310 1.00 84.19 308 ASN A N 1
ATOM 2366 C CA . ASN A 1 308 ? -25.140 -7.556 17.956 1.00 84.19 308 ASN A CA 1
ATOM 2367 C C . ASN A 1 308 ? -24.587 -7.551 19.390 1.00 84.19 308 ASN A C 1
ATOM 2369 O O . ASN A 1 308 ? -23.395 -7.761 19.609 1.00 84.19 308 ASN A O 1
ATOM 2373 N N . LYS A 1 309 ? -25.476 -7.368 20.374 1.00 81.94 309 LYS A N 1
ATOM 2374 C CA . LYS A 1 309 ? -25.117 -7.287 21.802 1.00 81.94 309 LYS A CA 1
ATOM 2375 C C . LYS A 1 309 ? -24.337 -8.499 22.316 1.00 81.94 309 LYS A C 1
ATOM 2377 O O . LYS A 1 309 ? -23.375 -8.315 23.047 1.00 81.94 309 LYS A O 1
ATOM 2382 N N . THR A 1 310 ? -24.710 -9.717 21.921 1.00 85.75 310 THR A N 1
ATOM 2383 C CA . THR A 1 310 ? -24.025 -10.937 22.379 1.00 85.75 310 THR A CA 1
ATOM 2384 C C . THR A 1 310 ? -22.587 -10.986 21.870 1.00 85.75 310 THR A C 1
ATOM 2386 O O . THR A 1 310 ? -21.662 -11.178 22.653 1.00 85.75 310 THR A O 1
ATOM 2389 N N . VAL A 1 311 ? -22.384 -10.734 20.573 1.00 85.00 311 VAL A N 1
ATOM 2390 C CA . VAL A 1 311 ? -21.039 -10.690 19.972 1.00 85.00 311 VAL A CA 1
ATOM 2391 C C . VAL A 1 311 ? -20.219 -9.540 20.553 1.00 85.00 311 VAL A C 1
ATOM 2393 O O . VAL A 1 311 ? -19.016 -9.681 20.767 1.00 85.00 311 VAL A O 1
ATOM 2396 N N . PHE A 1 312 ? -20.862 -8.406 20.828 1.00 85.25 312 PHE A N 1
ATOM 2397 C CA . PHE A 1 312 ? -20.213 -7.269 21.463 1.00 85.25 312 PHE A CA 1
ATOM 2398 C C . PHE A 1 312 ? -19.752 -7.600 22.889 1.00 85.25 312 PHE A C 1
ATOM 2400 O O . PHE A 1 312 ? -18.620 -7.294 23.246 1.00 85.25 312 PHE A O 1
ATOM 2407 N N . ASP A 1 313 ? -20.570 -8.285 23.686 1.00 87.06 313 ASP A N 1
ATOM 2408 C CA . ASP A 1 313 ? -20.197 -8.699 25.041 1.00 87.06 313 ASP A CA 1
ATOM 2409 C C . ASP A 1 313 ? -19.029 -9.693 25.049 1.00 87.06 313 ASP A C 1
ATOM 2411 O O . ASP A 1 313 ? -18.071 -9.499 25.800 1.00 87.06 313 ASP A O 1
ATOM 2415 N N . GLU A 1 314 ? -19.047 -10.693 24.162 1.00 88.06 314 GL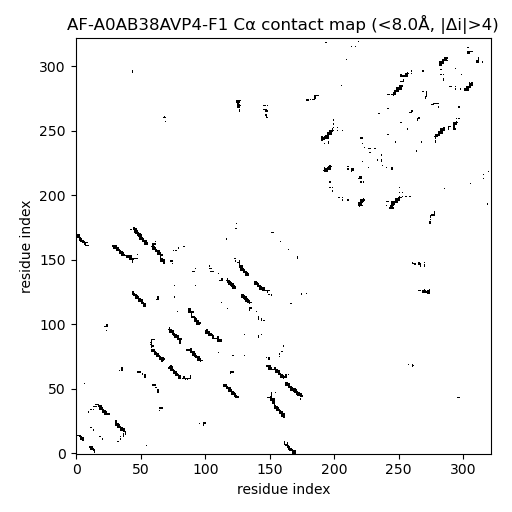U A N 1
ATOM 2416 C CA . GLU A 1 314 ? -17.912 -11.606 23.961 1.00 88.06 314 GLU A CA 1
ATOM 2417 C C . GLU A 1 314 ? -16.634 -10.850 23.585 1.00 88.06 314 GLU A C 1
ATOM 2419 O O . GLU A 1 314 ? -15.542 -11.153 24.073 1.00 88.06 314 GLU A O 1
ATOM 2424 N N . PHE A 1 315 ? -16.768 -9.838 22.729 1.00 89.69 315 PHE A N 1
ATOM 2425 C CA . PHE A 1 315 ? -15.659 -8.993 22.322 1.00 89.69 315 PHE A CA 1
ATOM 2426 C C . PHE A 1 315 ? -15.081 -8.182 23.492 1.00 89.69 315 PHE A C 1
ATOM 2428 O O . PHE A 1 315 ? -13.861 -8.127 23.650 1.00 89.69 315 PHE A O 1
ATOM 2435 N N . ILE A 1 316 ? -15.924 -7.617 24.360 1.00 88.50 316 ILE A N 1
ATOM 2436 C CA . ILE A 1 316 ? -15.462 -6.943 25.581 1.00 88.50 316 ILE A CA 1
ATOM 2437 C C . ILE A 1 316 ? -14.703 -7.918 26.491 1.00 88.50 316 ILE A C 1
ATOM 2439 O O . ILE A 1 316 ? -13.614 -7.592 26.966 1.00 88.50 316 ILE A O 1
ATOM 2443 N N . SER A 1 317 ? -15.225 -9.130 26.701 1.00 88.31 317 SER A N 1
ATOM 2444 C CA . SER A 1 317 ? -14.531 -10.162 27.484 1.00 88.31 317 SER A CA 1
ATOM 2445 C C . SER A 1 317 ? -13.177 -10.545 26.875 1.00 88.31 317 SER A C 1
ATOM 2447 O O . SER A 1 317 ? -12.207 -10.767 27.604 1.00 88.31 317 SER A O 1
ATOM 2449 N N . PHE A 1 318 ? -13.075 -10.575 25.545 1.00 90.25 318 PHE A N 1
ATOM 2450 C CA . PHE A 1 318 ? -11.807 -10.774 24.847 1.00 90.25 318 PHE A CA 1
ATOM 2451 C C . PHE A 1 318 ? -10.800 -9.648 25.143 1.00 90.25 318 PHE A C 1
ATOM 2453 O O . PHE A 1 318 ? -9.664 -9.943 25.513 1.00 90.25 318 PHE A O 1
ATOM 2460 N N . LEU A 1 319 ? -11.208 -8.376 25.059 1.00 89.25 319 LEU A N 1
ATOM 2461 C CA . LEU A 1 319 ? -10.325 -7.229 25.335 1.00 89.25 319 LEU A CA 1
ATOM 2462 C C . LEU A 1 319 ? -9.829 -7.182 26.792 1.00 89.25 319 LEU A C 1
ATOM 2464 O O . LEU A 1 319 ? -8.701 -6.761 27.059 1.00 89.25 319 LEU A O 1
ATOM 2468 N N . LEU A 1 320 ? -10.666 -7.613 27.739 1.00 86.38 320 LEU A N 1
ATOM 2469 C CA . LEU A 1 320 ? -10.323 -7.658 29.164 1.00 86.38 320 LEU A CA 1
ATOM 2470 C C . LEU A 1 320 ? -9.368 -8.808 29.519 1.00 86.38 320 LEU A C 1
ATOM 2472 O O . LEU A 1 320 ? -8.625 -8.703 30.489 1.00 86.38 320 LEU A O 1
ATOM 2476 N N . SER A 1 321 ? -9.383 -9.901 28.752 1.00 82.44 321 SER A N 1
ATOM 2477 C CA . SER A 1 321 ? -8.587 -11.106 29.039 1.00 82.44 321 SER A CA 1
ATOM 2478 C C . SER A 1 321 ? -7.207 -11.130 28.376 1.00 82.44 321 SER A C 1
ATOM 2480 O O . SER A 1 321 ? -6.368 -11.932 28.783 1.00 82.44 321 SER A O 1
ATOM 2482 N N . HIS A 1 322 ? -6.969 -10.283 27.369 1.00 66.88 322 HIS A N 1
ATOM 2483 C CA . HIS A 1 322 ? -5.751 -10.287 26.549 1.00 66.88 322 HIS A CA 1
ATOM 2484 C C . HIS A 1 322 ? -5.182 -8.885 26.380 1.00 66.88 322 HIS A C 1
ATOM 2486 O O . HIS A 1 322 ? -4.043 -8.613 26.810 1.00 66.88 322 HIS A O 1
#

Secondary structure (DSSP, 8-state):
---EEE-SSS--B-SSS-EEEEEESSSGGGSEEEEEE-SSPP-SSEEEEEEEEE--SSS-EEEEEEE-STT--EEEEEEE-SSTT-SSBEEEEEEEETTEEEEEEE-SSPB---SS-EEEEEEEETTEEEEEEEETTEEEEEEEE-SS---TTSEEEEEETT--EEEEEEEEEE----SS-GGGSPP----SEEEEEE--GGGHHHHHHHHHHHHHTT--EE-HHHH--TTS-HHHHHHHHHHTEEEEEEEE-TTTTTGGGSHHHHHHHHHHHTTS--PEEEEEE-TT--GGGS-GGGTTSPPEETT-HHHHHHHHHHHHH-

pLDDT: mean 80.69, std 12.99, range [41.62, 97.75]

Sequence (322 aa):
MSNWHVSNSSEWTPVGDRLLTGHGGGMGPYAASYAVDLAARPMLNGSVSADIRLTERRSTGAGLVCRADLAWTFVAFYTAPQEAADETTVARFGVFREGLLMPLAQLQEPVRLSRGYNHFTLEFFAGRMRGEIRAEDRTYELTTVCPHVPFPGHAGLVKFYGAGVLAKSWSIEQTRMPIVSAASRPAREKSKWDVFLCHTSDTKEEVKGLAKALAARGLTYWLDSEQIKPGDSVPGKINEGLGDSRYLLACISESSQGEWVTAEYGGVLSRELSGESSTRIIPVLLADVEPKHIPILLRGKRYISSANKTVFDEFISFLLSH

Foldseek 3Di:
DFKKFDDLDQDTDDRDDDKDKDWADDDDLQIKIWIWDPPFDFAQWWKKKWFKAWPDQWQKKKFKKFQQAPQRKIKTWMWGCPDRHDNFTKTFIWIDHPRYTHTDDIDPDTDDADNGTWMWMWTDFLQKIWIWIHHDPDIDIDIDGHLTRTGLRTMTMMIGSSITMMIDPIDIDHDDDALPDLVPQPDDDQAPFLEEEDDDPVCVVLSVVVCVVLVVLVGGYDDCVVQPDPPDDSLVSLVVRLQRYQEYEAEFDQPCQRVCRDSSNSVVSSCVRNSVHNYYYEYEYEDPHDLVRPHPSCNPDDHYYPNDPVSVVVVSVVSVVD

Mean predicted aligned error: 10.94 Å

Nearest PDB structures (foldseek):
  6wt6-assembly1_A-2  TM=7.517E-01  e=6.316E-06  Magallana gigas
  6wt7-assembly1_A-2  TM=7.359E-01  e=4.167E-05  Magallana gigas
  3d6e-assembly1_A  TM=6.094E-01  e=3.103E-05  Bacillus licheniformis
  1gbg-assembly1_A  TM=5.180E-01  e=1.208E-05  Bacillus licheniformis
  1cpn-assembly1_A  TM=5.811E-01  e=8.968E-05  Paenibacillus macerans